Protein 4W8P (pdb70)

B-factor: mean 27.79, std 8.02, range [14.89, 57.62]

Nearest PDB structures (foldseek):
  2x0c-assembly1_A  TM=8.175E-01  e=5.808E-35  Mus musculus
  8vdo-assembly1_A  TM=8.120E-01  e=6.762E-32  Mus musculus
  5ic1-assembly1_A  TM=6.528E-01  e=8.016E-34  Mus musculus
  8vdp-assembly1_A  TM=8.089E-01  e=3.467E-30  Mus musculus
  5ic0-assembly1_A  TM=6.118E-01  e=3.260E-33  Mus musculus

InterPro domains:
  IPR000299 FERM domain [PS50057] (86-403)
  IPR002404 IRS-type PTB domain [PF02174] (313-400)
  IPR002558 I/LWEQ domain [PF01608] (2386-2531)
  IPR002558 I/LWEQ domain [PS50945] (2293-2533)
  IPR002558 I/LWEQ domain [SM00307] (2336-2533)
  IPR011993 PH-like domain superfamily [G3DSA:2.30.29.30] (308-405)
  IPR014352 FERM/acyl-CoA-binding protein superfamily [G3DSA:1.20.80.10] (198-307)
  IPR015009 Vinculin-binding site-containing domain [PF08913] (1849-1973)
  IPR015224 Talin, central [PF09141] (491-652)
  IPR019747 FERM conserved site [PS00660] (173-201)
  IPR019747 FERM conserved site [PS00661] (283-312)
  IPR019748 FERM central domain [cd14473] (211-305)
  IPR019749 Band 4.1 domain [SM00295] (82-313)
  IPR029071 Ubiquitin-like domain superfamily [SSF54236] (79-135)
  IPR032425 Talin, N-terminal F0 domain [PF16511] (4-83)
  IPR035963 FERM superfamily, second domain [SSF47031] (195-308)
  IPR035964 I/LWEQ domain superfamily [SSF109885] (658-782)
  IPR035964 I/LWEQ domain superfamily [SSF109885] (753-888)
  IPR035964 I/LWEQ domain superfamily [SSF109885] (1411-1555)
  IPR035964 I/LWEQ domain superfamily [SSF109885] (2295-2486)

Solvent-accessible surface area: 16527 Å² total; per-residue (Å²): 98,70,0,29,130,50,0,50,58,2,43,133,100,9,101,91,12,117,102,54,1,122,84,13,14,68,73,75,46,115,56,72,12,116,22,0,26,97,26,0,95,100,25,28,124,44,4,31,104,6,20,65,15,1,32,103,25,0,108,104,46,56,50,84,90,0,0,95,10,0,52,58,2,12,162,2,2,22,17,1,0,78,0,0,1,5,0,0,21,36,4,0,24,56,29,127,108,12,109,80,27,116,116,10,21,25,92,85,84,86,25,41,159,3,11,109,25,0,73,116,4,6,108,35,6,21,86,108,64,9,76,75,71,85,2,59,58,3,0,66,71,0,6,137,24,0,6,42,3,0,72,37,2,70,83,0,14,76,87,15,98,68,102,103,3,78,183,63,0,20,74,4,0,58,70,0,1,80,10,0,27,78,0,16,128,21,0,55,47,2,32,68,87,69,55,118,111,24,38,52,91,0,76,65,16,10,44,63,0,60,109,6,0,90,84,2,33,74,47,15,77,51,111,142,21,57,65,76,93,9,124,27,10,105,98,0,110,67,24,6,97,49,0,12,93,11,0,89,58,1,11,128,10,2,12,13,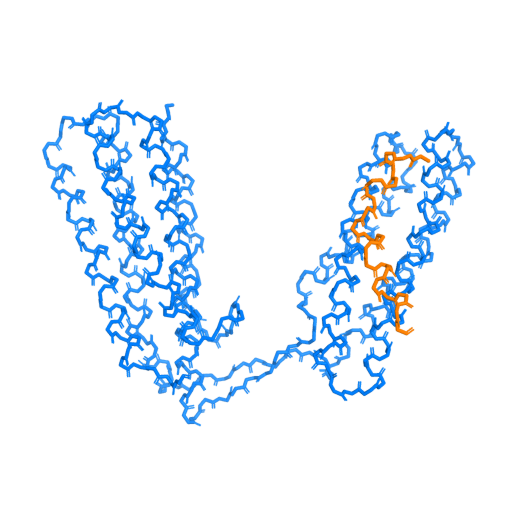6,2,108,13,0,96,33,0,12,106,83,43,219,28,103,94,110,37,79,70,5,63,36,50,24,160,55,0,35,61,3,10,146,129,0,29,71,18,0,172,114,79,46,63,81,81,83,114,2,75,66,56,12,66,92,4,106,32,10,43,83,80,5,103,144,101

Foldseek 3Di:
DFQQVLLVVLLVLLVVLLVLLPCLQFADDDADLVSLLVQLVVLLVQLLVLLVQLLVCLLVLVRNSNSVSSNSNSVSLSSNSNSLSNNLNVLQCLPPPKFDWFDFLADPPLLVVLLVLLVVLLVLLQDPPRDLVSLVVSLVSLVVSLVVQLVSLCSSLVVDPPPVSVVVSNVLSVQLVVLNVCLVVLSVVCNVPVDPVSSVVNSVSSVSNNVSSVVNVVVSPPPVRDITGIGGDPVSNVLSVQSSVLSSQLSVLSSQLSVLSSVSSVPVPDVVSSVSNVVSSVSNSVSSVSNSVSSVVSPSD/DVVVVVVCVVVVVVVVVVVVD

Structure (mmCIF, N/CA/C/O backbone):
data_4W8P
#
_entry.id   4W8P
#
_cell.length_a   59.722
_cell.length_b   105.884
_cell.length_c   49.027
_cell.angle_alpha   90.00
_cell.angle_beta   90.00
_cell.angle_gamma   90.00
#
_symmetry.space_group_name_H-M   'P 21 21 2'
#
loop_
_entity.id
_entity.type
_entity.pdbx_description
1 polymer Talin-1
2 polymer 'Amyloid beta A4 precursor protein-binding family B member 1-interacting protein'
3 non-polymer 1,2-ETHANEDIOL
4 water water
#
loop_
_atom_site.group_PDB
_atom_site.id
_atom_site.type_symbol
_atom_site.label_atom_id
_atom_site.label_alt_id
_atom_site.label_comp_id
_atom_site.label_asym_id
_atom_site.label_entity_id
_atom_site.label_seq_id
_atom_site.pdbx_PDB_ins_code
_atom_site.Cartn_x
_atom_site.Cartn_y
_atom_site.Cartn_z
_atom_site.occupancy
_atom_site.B_iso_or_equiv
_atom_site.auth_seq_id
_atom_site.auth_comp_id
_atom_site.auth_asym_id
_atom_site.auth_atom_id
_atom_site.pdbx_PDB_model_num
ATOM 1 N N . ALA A 1 1 ? -4.406 6.939 -38.123 1.00 45.99 1357 ALA A N 1
ATOM 2 C CA . ALA A 1 1 ? -3.066 7.311 -38.664 1.00 45.85 1357 ALA A CA 1
ATOM 3 C C . ALA A 1 1 ? -1.956 6.546 -37.942 1.00 45.53 1357 ALA A C 1
ATOM 4 O O . ALA A 1 1 ? -1.956 6.481 -36.709 1.00 45.66 1357 ALA A O 1
ATOM 6 N N . PRO A 1 2 ? -1.012 5.956 -38.708 1.00 45.16 1358 PRO A N 1
ATOM 7 C CA . PRO A 1 2 ? 0.126 5.256 -38.108 1.00 44.07 1358 PRO A CA 1
ATOM 8 C C . PRO A 1 2 ? 0.931 6.201 -37.221 1.00 43.15 1358 PRO A C 1
ATOM 9 O O . PRO A 1 2 ? 1.228 7.325 -37.628 1.00 43.09 1358 PRO A O 1
ATOM 13 N N . GLY A 1 3 ? 1.256 5.752 -36.013 1.00 42.10 1359 GLY A N 1
ATOM 14 C CA . GLY A 1 3 ? 1.979 6.584 -35.058 1.00 41.51 1359 GLY A CA 1
ATOM 15 C C . GLY A 1 3 ? 1.108 7.124 -33.938 1.00 42.24 1359 GLY A C 1
ATOM 16 O O . GLY A 1 3 ? 1.592 7.358 -32.832 1.00 41.96 1359 GLY A O 1
ATOM 17 N N . GLN A 1 4 ? -0.180 7.313 -34.220 1.00 42.65 1360 GLN A N 1
ATOM 18 C CA . GLN A 1 4 ? -1.108 7.908 -33.254 1.00 42.80 1360 GLN A CA 1
ATOM 19 C C . GLN A 1 4 ? -1.444 6.971 -32.100 1.00 42.88 1360 GLN A C 1
ATOM 20 O O . GLN A 1 4 ? -1.406 7.379 -30.935 1.00 43.63 1360 GLN A O 1
ATOM 26 N N . LYS A 1 5 ? -1.752 5.717 -32.427 1.00 41.79 1361 LYS A N 1
ATOM 27 C CA . LYS A 1 5 ? -1.966 4.681 -31.420 1.00 40.36 1361 LYS A CA 1
ATOM 28 C C . LYS A 1 5 ? -0.713 4.446 -30.582 1.00 37.82 1361 LYS A C 1
ATOM 29 O O . LYS A 1 5 ? -0.802 4.269 -29.369 1.00 37.32 1361 LYS A O 1
ATOM 35 N N . GLU A 1 6 ? 0.448 4.460 -31.236 1.00 35.24 1362 GLU A N 1
ATOM 36 C CA . GLU A 1 6 ? 1.731 4.264 -30.564 1.00 33.19 1362 GLU A CA 1
ATOM 37 C C . GLU A 1 6 ? 1.998 5.365 -29.536 1.00 30.65 1362 GLU A C 1
ATOM 38 O O . GLU A 1 6 ? 2.427 5.070 -28.420 1.00 29.35 1362 GLU A O 1
ATOM 44 N N . CYS A 1 7 ? 1.736 6.620 -29.910 1.00 29.92 1363 CYS A N 1
ATOM 45 C CA . CYS A 1 7 ? 1.948 7.754 -28.999 1.00 29.08 1363 CYS A CA 1
ATOM 46 C C . CYS A 1 7 ? 1.021 7.669 -27.790 1.00 30.20 1363 CYS A C 1
ATOM 47 O O . CYS A 1 7 ? 1.461 7.851 -26.655 1.00 29.38 1363 CYS A O 1
ATOM 50 N N . ASP A 1 8 ? -0.257 7.383 -28.041 1.00 31.63 1364 ASP A N 1
ATOM 51 C CA . ASP A 1 8 ? -1.239 7.199 -26.971 1.00 32.69 1364 ASP A CA 1
ATOM 52 C C . ASP A 1 8 ? -0.851 6.045 -26.046 1.00 32.50 1364 ASP A C 1
ATOM 53 O O . ASP A 1 8 ? -0.872 6.201 -24.823 1.00 31.79 1364 ASP A O 1
ATOM 58 N N . ASN A 1 9 ? -0.482 4.902 -26.632 1.00 31.57 1365 ASN A N 1
ATOM 59 C CA . ASN A 1 9 ? -0.007 3.748 -25.864 1.00 32.69 1365 ASN A CA 1
ATOM 60 C C . ASN A 1 9 ? 1.239 4.072 -25.044 1.00 31.10 1365 ASN A C 1
ATOM 61 O O . ASN A 1 9 ? 1.337 3.686 -23.881 1.00 31.66 1365 ASN A O 1
ATOM 66 N N . ALA A 1 10 ? 2.188 4.773 -25.663 1.00 29.92 1366 ALA A N 1
ATOM 67 C CA . ALA A 1 10 ? 3.427 5.158 -24.988 1.00 28.40 1366 ALA A CA 1
ATOM 68 C C . ALA A 1 10 ? 3.159 6.056 -23.783 1.00 27.58 1366 ALA A C 1
ATOM 69 O O . ALA A 1 10 ? 3.736 5.855 -22.715 1.00 27.25 1366 ALA A O 1
ATOM 71 N N . LEU A 1 11 ? 2.276 7.035 -23.954 1.00 27.88 1367 LEU A N 1
ATOM 72 C CA . LEU A 1 11 ? 1.918 7.929 -22.857 1.00 28.62 1367 LEU A CA 1
ATOM 73 C C . LEU A 1 11 ? 1.240 7.186 -21.701 1.00 30.40 1367 LEU A C 1
ATOM 74 O O . LEU A 1 11 ? 1.480 7.501 -20.534 1.00 31.94 1367 LEU A O 1
ATOM 79 N N . ARG A 1 12 ? 0.419 6.186 -22.027 1.00 31.85 1368 ARG A N 1
ATOM 80 C CA . ARG A 1 12 ? -0.204 5.334 -21.011 1.00 33.04 1368 ARG A CA 1
ATOM 81 C C . ARG A 1 12 ? 0.813 4.469 -20.262 1.00 32.87 1368 ARG A C 1
ATOM 82 O O . ARG A 1 12 ? 0.741 4.351 -19.036 1.00 33.19 1368 ARG A O 1
ATOM 90 N N . GLN A 1 13 ? 1.753 3.870 -20.993 1.00 32.79 1369 GLN A N 1
ATOM 91 C CA . GLN A 1 13 ? 2.795 3.046 -20.373 1.00 33.62 1369 GLN A CA 1
ATOM 92 C C . GLN A 1 13 ? 3.720 3.871 -19.476 1.00 33.03 1369 GLN A C 1
ATOM 93 O O . GLN A 1 13 ? 4.138 3.404 -18.414 1.00 33.67 1369 GLN A O 1
ATOM 99 N N . LEU A 1 14 ? 4.034 5.093 -19.910 1.00 32.23 1370 LEU A N 1
ATOM 100 C CA . LEU A 1 14 ? 4.839 6.022 -19.115 0.50 31.16 1370 LEU A CA 1
ATOM 101 C C . LEU A 1 14 ? 4.158 6.359 -17.792 1.00 30.88 1370 LEU A C 1
ATOM 102 O O . LEU A 1 14 ? 4.799 6.351 -16.739 1.00 30.80 1370 LEU A O 1
ATOM 107 N N . GLU A 1 15 ? 2.859 6.647 -17.861 1.00 31.76 1371 GLU A N 1
ATOM 108 C CA . GLU A 1 15 ? 2.046 6.952 -16.686 1.00 32.71 1371 GLU A CA 1
ATOM 109 C C . GLU A 1 15 ? 2.025 5.779 -15.703 1.00 32.13 1371 GLU A C 1
ATOM 110 O O . GLU A 1 15 ? 2.068 5.976 -14.489 1.00 32.42 1371 GLU A O 1
ATOM 116 N N . THR A 1 16 ? 1.976 4.562 -16.239 1.00 31.24 1372 THR A N 1
ATOM 117 C CA . THR A 1 16 ? 2.014 3.357 -15.418 1.00 31.35 1372 THR A CA 1
ATOM 118 C C . THR A 1 16 ? 3.400 3.138 -14.803 1.00 30.83 1372 THR A C 1
ATOM 119 O O . THR A 1 16 ? 3.516 2.939 -13.591 1.00 31.77 1372 THR A O 1
ATOM 123 N N . VAL A 1 17 ? 4.445 3.202 -15.629 1.00 29.45 1373 VAL A N 1
ATOM 124 C CA . VAL A 1 17 ? 5.801 2.896 -15.158 1.00 28.78 1373 VAL A CA 1
ATOM 125 C C . VAL A 1 17 ? 6.352 3.919 -14.149 1.00 28.14 1373 VAL A C 1
ATOM 126 O O . VAL A 1 17 ? 7.191 3.579 -13.315 1.00 27.99 1373 VAL A O 1
ATOM 130 N N . ARG A 1 18 ? 5.857 5.155 -14.196 1.00 28.42 1374 ARG A N 1
ATOM 131 C CA . ARG A 1 18 ? 6.319 6.178 -13.253 1.00 28.53 1374 ARG A CA 1
ATOM 132 C C . ARG A 1 18 ? 5.920 5.884 -11.800 1.00 28.10 1374 ARG A C 1
ATOM 133 O O . ARG A 1 18 ? 6.527 6.408 -10.868 1.00 27.64 1374 ARG A O 1
ATOM 141 N N . GLU A 1 19 ? 4.923 5.016 -11.617 1.00 28.16 1375 GLU A N 1
ATOM 142 C CA . GLU A 1 19 ? 4.506 4.586 -10.281 1.00 29.07 1375 GLU A CA 1
ATOM 143 C C . GLU A 1 19 ? 5.617 3.853 -9.527 1.00 27.71 1375 GLU A C 1
ATOM 144 O O . GLU A 1 19 ? 5.641 3.873 -8.297 1.00 27.97 1375 GLU A O 1
ATOM 150 N N . LEU A 1 20 ? 6.534 3.225 -10.267 1.00 26.55 1376 LEU A N 1
ATOM 151 C CA . LEU A 1 20 ? 7.672 2.518 -9.667 1.00 26.61 1376 LEU A CA 1
ATOM 152 C C . LEU A 1 20 ? 8.590 3.454 -8.886 1.00 26.57 1376 LEU A C 1
ATOM 153 O O . LEU A 1 20 ? 9.339 3.015 -8.016 1.00 26.80 1376 LEU A O 1
ATOM 158 N N . LEU A 1 21 ? 8.521 4.746 -9.199 1.00 26.43 1377 LEU A N 1
ATOM 159 C CA . LEU A 1 21 ? 9.403 5.735 -8.585 1.00 26.41 1377 LEU A CA 1
ATOM 160 C C . LEU A 1 21 ? 8.803 6.437 -7.363 1.00 27.88 1377 LEU A C 1
ATOM 161 O O . LEU A 1 21 ? 9.469 7.250 -6.724 1.00 27.90 1377 LEU A O 1
ATOM 166 N N . GLU A 1 22 ? 7.561 6.104 -7.021 1.00 29.77 1378 GLU A N 1
ATOM 167 C CA . GLU A 1 22 ? 6.860 6.801 -5.940 1.00 31.45 1378 GLU A CA 1
ATOM 168 C C . GLU A 1 22 ? 7.409 6.485 -4.543 1.00 31.86 1378 GLU A C 1
ATOM 169 O O . GLU A 1 22 ? 7.605 7.389 -3.724 1.00 32.89 1378 GLU A O 1
ATOM 175 N N . ASN A 1 23 ? 7.667 5.206 -4.287 1.00 31.40 1379 ASN A N 1
ATOM 176 C CA . ASN A 1 23 ? 8.231 4.763 -3.011 1.00 31.39 1379 ASN A CA 1
ATOM 177 C C . ASN A 1 23 ? 9.048 3.486 -3.232 1.00 30.87 1379 ASN A C 1
ATOM 178 O O . ASN A 1 23 ? 8.641 2.405 -2.807 1.00 31.40 1379 ASN A O 1
ATOM 183 N N . PRO A 1 24 ? 10.212 3.611 -3.904 1.00 29.67 1380 PRO A N 1
ATOM 184 C CA . PRO A 1 24 ? 10.990 2.443 -4.318 1.00 29.65 1380 PRO A CA 1
ATOM 185 C C . PRO A 1 24 ? 11.804 1.854 -3.162 1.00 30.55 1380 PRO A C 1
ATOM 186 O O . PRO A 1 24 ? 13.033 1.837 -3.201 1.00 30.38 1380 PRO A O 1
ATOM 190 N N . VAL A 1 25 ? 11.101 1.364 -2.147 1.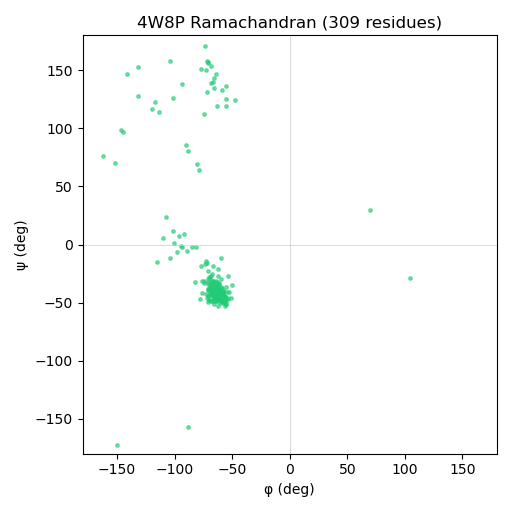00 30.91 1381 VAL A N 1
ATOM 191 C CA . VAL A 1 25 ? 11.732 0.883 -0.920 1.00 31.85 1381 VAL A CA 1
ATOM 192 C C . VAL A 1 25 ? 11.652 -0.636 -0.762 1.00 31.50 1381 VAL A C 1
ATOM 193 O O . VAL A 1 25 ? 12.034 -1.177 0.280 1.00 32.07 1381 VAL A O 1
ATOM 197 N N . GLN A 1 26 ? 11.143 -1.309 -1.793 1.00 31.50 1382 GLN A N 1
ATOM 198 C CA . GLN A 1 26 ? 11.140 -2.771 -1.864 1.00 31.74 1382 GLN A CA 1
ATOM 199 C C . GLN A 1 26 ? 11.657 -3.220 -3.234 1.00 31.77 1382 GLN A C 1
ATOM 200 O O . GLN A 1 26 ? 11.524 -2.483 -4.212 1.00 30.69 1382 GLN A O 1
ATOM 206 N N . PRO A 1 27 ? 12.251 -4.429 -3.318 1.00 32.03 1383 PRO A N 1
ATOM 207 C CA . PRO A 1 27 ? 12.730 -4.889 -4.627 1.00 32.01 1383 PRO A CA 1
ATOM 208 C C . PRO A 1 27 ? 11.579 -5.121 -5.604 1.00 32.34 1383 PRO A C 1
ATOM 209 O O . PRO A 1 27 ? 10.509 -5.573 -5.192 1.00 33.36 1383 PRO A O 1
ATOM 213 N N . ILE A 1 28 ? 11.795 -4.797 -6.878 1.00 32.05 1384 ILE A N 1
ATOM 214 C CA . ILE A 1 28 ? 10.764 -4.985 -7.907 1.00 32.48 1384 ILE A CA 1
ATOM 215 C C . ILE A 1 28 ? 11.154 -6.008 -8.977 1.00 32.72 1384 ILE A C 1
ATOM 216 O O . ILE A 1 28 ? 10.306 -6.463 -9.750 1.00 33.91 1384 ILE A O 1
ATOM 221 N N . ASN A 1 29 ? 12.440 -6.346 -9.020 1.00 33.20 1385 ASN A N 1
ATOM 222 C CA . ASN A 1 29 ? 12.953 -7.436 -9.848 1.00 33.38 1385 ASN A CA 1
ATOM 223 C C . ASN A 1 29 ? 14.184 -8.077 -9.200 1.00 33.58 1385 ASN A C 1
ATOM 224 O O . ASN A 1 29 ? 14.525 -7.755 -8.059 1.00 33.29 1385 ASN A O 1
ATOM 229 N N . ASP A 1 30 ? 14.844 -8.974 -9.927 1.00 34.38 1386 ASP A N 1
ATOM 230 C CA . ASP A 1 30 ? 15.983 -9.720 -9.387 1.00 35.30 1386 ASP A CA 1
ATOM 231 C C . ASP A 1 30 ? 17.355 -9.194 -9.828 1.00 34.12 1386 ASP A C 1
ATOM 232 O O . ASP A 1 30 ? 18.372 -9.856 -9.607 1.00 34.35 1386 ASP A O 1
ATOM 237 N N . MET A 1 31 ? 17.392 -8.008 -10.436 1.00 31.48 1387 MET A N 1
ATOM 238 C CA . MET A 1 31 ? 18.659 -7.440 -10.902 1.00 30.00 1387 MET A CA 1
ATOM 239 C C . MET A 1 31 ? 19.580 -7.049 -9.750 1.00 29.07 1387 MET A C 1
ATOM 240 O O . MET A 1 31 ? 19.134 -6.507 -8.735 1.00 29.17 1387 MET A O 1
ATOM 245 N N . SER A 1 32 ? 20.865 -7.339 -9.923 1.00 27.87 1388 SER A N 1
ATOM 246 C CA . SER A 1 32 ? 21.913 -6.821 -9.049 1.00 27.13 1388 SER A CA 1
ATOM 247 C C . SER A 1 32 ? 22.117 -5.340 -9.365 1.00 26.49 1388 SER A C 1
ATOM 248 O O . SER A 1 32 ? 21.564 -4.838 -10.350 1.00 26.05 1388 SER A O 1
ATOM 251 N N . TYR A 1 33 ? 22.905 -4.646 -8.549 1.00 25.85 1389 TYR A N 1
ATOM 252 C CA . TYR A 1 33 ? 23.178 -3.230 -8.795 1.00 25.31 1389 TYR A CA 1
ATOM 253 C C . TYR A 1 33 ? 23.850 -3.005 -10.143 1.00 24.66 1389 TYR A C 1
ATOM 254 O O . TYR A 1 33 ? 23.446 -2.129 -10.907 1.00 23.82 1389 TYR A O 1
ATOM 263 N N . PHE A 1 34 ? 24.865 -3.811 -10.446 1.00 24.62 1390 PHE A N 1
ATOM 264 C CA . PHE A 1 34 ? 25.528 -3.701 -11.741 1.00 24.75 1390 PHE A CA 1
ATOM 265 C C . PHE A 1 34 ? 24.651 -4.171 -12.902 1.00 23.90 1390 PHE A C 1
ATOM 266 O O . PHE A 1 34 ? 24.804 -3.691 -14.029 1.00 24.91 1390 PHE A O 1
ATOM 274 N N . GLY A 1 35 ? 23.732 -5.094 -12.617 1.00 23.39 1391 GLY A N 1
ATOM 275 C CA . GLY A 1 35 ? 22.676 -5.462 -13.553 1.00 22.84 1391 GLY A CA 1
ATOM 276 C C . GLY A 1 35 ? 21.819 -4.261 -13.912 1.00 22.68 1391 GLY A C 1
ATOM 277 O O . GLY A 1 35 ? 21.482 -4.056 -15.085 1.00 22.86 1391 GLY A O 1
ATOM 278 N N . CYS A 1 36 ? 21.461 -3.466 -12.903 1.00 21.96 1392 CYS A N 1
ATOM 279 C CA . CYS A 1 36 ? 20.707 -2.233 -13.152 1.00 21.93 1392 CYS A CA 1
ATOM 280 C C . CYS A 1 36 ? 21.502 -1.255 -14.001 1.00 21.88 1392 CYS A C 1
ATOM 281 O O . CYS A 1 36 ? 20.950 -0.657 -14.925 1.00 21.81 1392 CYS A O 1
ATOM 284 N N . LEU A 1 37 ? 22.784 -1.075 -13.677 1.00 22.62 1393 LEU A N 1
ATOM 285 C CA . LEU A 1 37 ? 23.633 -0.164 -14.443 1.00 23.38 1393 LEU A CA 1
ATOM 286 C C . LEU A 1 37 ? 23.757 -0.610 -15.901 1.00 24.20 1393 LEU A C 1
ATOM 287 O O . LEU A 1 37 ? 23.675 0.214 -16.810 1.00 23.62 1393 LEU A O 1
ATOM 292 N N . ASP A 1 38 ? 23.929 -1.914 -16.116 1.00 24.56 1394 ASP A N 1
ATOM 293 C CA . ASP A 1 38 ? 23.957 -2.473 -17.468 1.00 25.27 1394 ASP A CA 1
ATOM 294 C C . ASP A 1 38 ? 22.665 -2.156 -18.221 1.00 24.18 1394 ASP A C 1
ATOM 295 O O . ASP A 1 38 ? 22.708 -1.802 -19.400 1.00 24.77 1394 ASP A O 1
ATOM 300 N N . SER A 1 39 ? 21.528 -2.275 -17.535 1.00 23.72 1395 SER A N 1
ATOM 301 C CA . SER A 1 39 ? 20.225 -2.039 -18.169 1.00 23.40 1395 SER A CA 1
ATOM 302 C C . SER A 1 39 ? 20.017 -0.561 -18.489 1.00 24.24 1395 SER A C 1
ATOM 303 O O . SER A 1 39 ? 19.441 -0.222 -19.524 1.00 23.50 1395 SER A O 1
ATOM 306 N N . VAL A 1 40 ? 20.485 0.307 -17.598 1.00 24.23 1396 VAL A N 1
ATOM 307 C CA . VAL A 1 40 ? 20.406 1.748 -17.810 1.00 24.68 1396 VAL A CA 1
ATOM 308 C C . VAL A 1 40 ? 21.240 2.137 -19.031 1.00 25.70 1396 VAL A C 1
ATOM 309 O O . VAL A 1 40 ? 20.790 2.930 -19.869 1.00 26.48 1396 VAL A O 1
ATOM 313 N N . MET A 1 41 ? 22.428 1.544 -19.151 1.00 26.49 1397 MET A N 1
ATOM 314 C CA . MET A 1 41 ? 23.327 1.837 -20.270 1.00 28.38 1397 MET A CA 1
ATOM 315 C C . MET A 1 41 ? 22.739 1.366 -21.604 1.00 28.92 1397 MET A C 1
ATOM 316 O O . MET A 1 41 ? 22.721 2.121 -22.581 1.00 29.29 1397 MET A O 1
ATOM 321 N N . GLU A 1 42 ? 22.229 0.134 -21.627 1.00 28.59 1398 GLU A N 1
ATOM 322 C CA . GLU A 1 42 ? 21.621 -0.425 -22.835 1.00 29.02 1398 GLU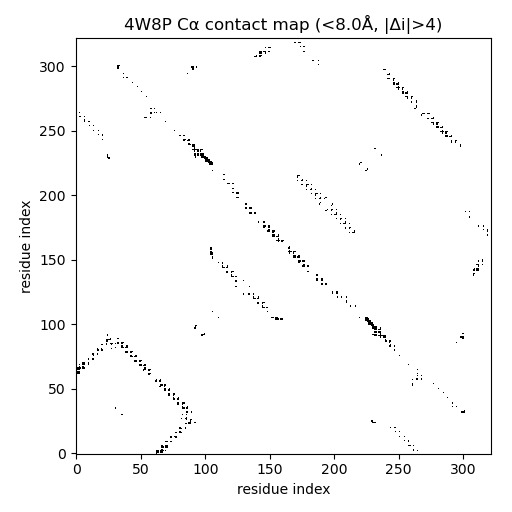 A CA 1
ATOM 323 C C . GLU A 1 42 ? 20.369 0.345 -23.267 1.00 28.25 1398 GLU A C 1
ATOM 324 O O . GLU A 1 42 ? 20.219 0.678 -24.447 1.00 27.56 1398 GLU A O 1
ATOM 330 N N . ASN A 1 43 ? 19.483 0.633 -22.314 1.00 26.98 1399 ASN A N 1
ATOM 331 C CA . ASN A 1 43 ? 18.234 1.343 -22.622 1.00 27.04 1399 ASN A CA 1
ATOM 332 C C . ASN A 1 43 ? 18.451 2.795 -23.030 1.00 27.80 1399 ASN A C 1
ATOM 333 O O . ASN A 1 43 ? 17.708 3.322 -23.861 1.00 27.97 1399 ASN A O 1
ATOM 338 N N . SER A 1 44 ? 19.460 3.435 -22.442 1.00 28.79 1400 SER A N 1
ATOM 339 C CA . SER A 1 44 ? 19.854 4.793 -22.825 1.00 29.65 1400 SER A CA 1
ATOM 340 C C . SER A 1 44 ? 20.287 4.842 -24.288 1.00 29.89 1400 SER A C 1
ATOM 341 O O . SER A 1 44 ? 19.879 5.741 -25.028 1.00 30.08 1400 SER A O 1
ATOM 344 N N . LYS A 1 45 ? 21.096 3.862 -24.696 1.00 29.11 1401 LYS A N 1
ATOM 345 C CA . LYS A 1 45 ? 21.551 3.729 -26.079 1.00 28.33 1401 LYS A CA 1
ATOM 346 C C . LYS A 1 45 ? 20.374 3.551 -27.046 1.00 26.96 1401 LYS A C 1
ATOM 347 O O . LYS A 1 45 ? 20.275 4.259 -28.052 1.00 26.57 1401 LYS A O 1
ATOM 353 N N . VAL A 1 46 ? 19.488 2.608 -26.735 1.00 25.40 1402 VAL A N 1
ATOM 354 C CA . VAL A 1 46 ? 18.308 2.363 -27.564 1.00 24.12 1402 VAL A CA 1
ATOM 355 C C . VAL A 1 46 ? 17.419 3.609 -27.641 1.00 24.05 1402 VAL A C 1
ATOM 356 O O . VAL A 1 46 ? 16.941 3.972 -28.727 1.00 23.59 1402 VAL A O 1
ATOM 360 N N . LEU A 1 47 ? 17.212 4.262 -26.496 1.00 23.62 1403 LEU A N 1
ATOM 361 C CA . LEU A 1 47 ? 16.393 5.472 -26.441 1.00 22.82 1403 LEU A CA 1
ATOM 362 C C . LEU A 1 47 ? 16.988 6.591 -27.289 1.00 23.20 1403 LEU A C 1
ATOM 363 O O . LEU A 1 47 ? 16.254 7.304 -27.985 1.00 22.68 1403 LEU A O 1
ATOM 368 N N . GLY A 1 48 ? 18.306 6.746 -27.230 1.00 23.42 1404 GLY A N 1
ATOM 369 C CA . GLY A 1 48 ? 19.007 7.738 -28.043 1.00 24.35 1404 GLY A CA 1
ATOM 370 C C . GLY A 1 48 ? 18.723 7.552 -29.525 1.00 24.85 1404 GLY A C 1
ATOM 371 O O . GLY A 1 48 ? 18.409 8.513 -30.234 1.00 25.59 1404 GLY A O 1
ATOM 372 N N . GLU A 1 49 ? 18.823 6.309 -29.988 1.00 25.25 1405 GLU A N 1
ATOM 373 C CA . GLU A 1 49 ? 18.526 5.973 -31.380 1.00 25.75 1405 GLU A CA 1
ATOM 374 C C . GLU A 1 49 ? 17.049 6.205 -31.697 1.00 24.15 1405 GLU A C 1
ATOM 375 O O . GLU A 1 49 ? 16.710 6.713 -32.769 1.00 23.73 1405 GLU A O 1
ATOM 381 N N . ALA A 1 50 ? 16.178 5.856 -30.751 1.00 22.20 1406 ALA A N 1
ATOM 382 C CA . ALA A 1 50 ? 14.737 6.024 -30.941 1.00 21.50 1406 ALA A CA 1
ATOM 383 C C . ALA A 1 50 ? 14.317 7.495 -31.036 1.00 20.10 1406 ALA A C 1
ATOM 384 O O . ALA A 1 50 ? 13.440 7.834 -31.822 1.00 20.12 1406 ALA A O 1
ATOM 386 N N . MET A 1 51 ? 14.954 8.367 -30.256 1.00 20.04 1407 MET A N 1
ATOM 387 C CA . MET A 1 51 ? 14.614 9.796 -30.301 1.00 19.60 1407 MET A CA 1
ATOM 388 C C . MET A 1 51 ? 14.959 10.420 -31.653 1.00 19.54 1407 MET A C 1
ATOM 389 O O . MET A 1 51 ? 14.248 11.299 -32.135 1.00 19.03 1407 MET A O 1
ATOM 394 N N . THR A 1 52 ? 16.025 9.924 -32.277 1.00 20.01 1408 THR A N 1
ATOM 395 C CA . THR A 1 52 ? 16.424 10.351 -33.612 1.00 21.02 1408 THR A CA 1
ATOM 396 C C . THR A 1 52 ? 15.431 9.825 -34.659 1.00 20.36 1408 THR A C 1
ATOM 397 O O . THR A 1 52 ? 15.074 10.532 -35.611 1.00 20.78 1408 THR A O 1
ATOM 401 N N . GLY A 1 53 ? 14.962 8.597 -34.453 1.00 19.94 1409 GLY A N 1
ATOM 402 C CA . GLY A 1 53 ? 13.920 8.004 -35.297 1.00 20.00 1409 GLY A CA 1
ATOM 403 C C . GLY A 1 53 ? 12.612 8.773 -35.223 1.00 19.62 1409 GLY A C 1
ATOM 404 O O . GLY A 1 53 ? 11.943 8.971 -36.239 1.00 20.09 1409 GLY A O 1
ATOM 405 N N . ILE A 1 54 ? 12.248 9.203 -34.020 1.00 18.15 1410 ILE A N 1
ATOM 406 C CA . ILE A 1 54 ? 11.013 9.957 -33.819 1.00 18.39 1410 ILE A CA 1
ATOM 407 C C . ILE A 1 54 ? 11.058 11.267 -34.594 1.00 18.47 1410 ILE A C 1
ATOM 408 O O . ILE A 1 54 ? 10.149 11.567 -35.370 1.00 18.79 1410 ILE A O 1
ATOM 413 N N . SER A 1 55 ? 12.118 12.043 -34.395 1.00 18.29 1411 SER A N 1
ATOM 414 C CA . SER A 1 55 ? 12.198 13.343 -35.035 1.00 18.29 1411 SER A CA 1
ATOM 415 C C . SER A 1 55 ? 12.302 13.222 -36.550 1.00 18.77 1411 SER A C 1
ATOM 416 O O . SER A 1 55 ? 11.553 13.880 -37.274 1.00 19.11 1411 SER A O 1
ATOM 419 N N . GLN A 1 56 ? 13.205 12.368 -37.028 1.00 19.29 1412 GLN A N 1
ATOM 420 C CA . GLN A 1 56 ? 13.477 12.282 -38.462 1.00 20.13 1412 GLN A CA 1
ATOM 421 C C . GLN A 1 56 ? 12.282 11.755 -39.247 1.00 20.25 1412 GLN A C 1
ATOM 422 O O . GLN A 1 56 ? 11.963 12.266 -40.325 1.00 20.97 1412 GLN A O 1
ATOM 428 N N . ASN A 1 57 ? 11.599 10.757 -38.691 1.00 19.78 1413 ASN A N 1
ATOM 429 C CA . ASN A 1 57 ? 10.438 10.191 -39.388 1.00 20.36 1413 ASN A CA 1
ATOM 430 C C . ASN A 1 57 ? 9.199 11.083 -39.338 1.00 20.88 1413 ASN A C 1
ATOM 431 O O . ASN A 1 57 ? 8.416 11.123 -40.294 1.00 21.42 1413 ASN A O 1
ATOM 436 N N . ALA A 1 58 ? 9.029 11.818 -38.240 1.00 20.19 1414 ALA A N 1
ATOM 437 C CA . ALA A 1 58 ? 7.983 12.837 -38.185 1.00 21.03 1414 ALA A CA 1
ATOM 438 C C . ALA A 1 58 ? 8.261 13.953 -39.197 1.00 21.45 1414 ALA A C 1
ATOM 439 O O . ALA A 1 58 ? 7.358 14.404 -39.904 1.00 22.33 1414 ALA A O 1
ATOM 441 N N . LYS A 1 59 ? 9.520 14.378 -39.281 1.00 21.55 1415 LYS A N 1
ATOM 442 C CA . LYS A 1 59 ? 9.923 15.457 -40.183 1.00 22.13 1415 LYS A CA 1
ATOM 443 C C . LYS A 1 59 ? 9.589 15.125 -41.638 1.00 23.13 1415 LYS A C 1
ATOM 444 O O . LYS A 1 59 ? 9.095 15.976 -42.384 1.00 23.91 1415 LYS A O 1
ATOM 450 N N . ASN A 1 60 ? 9.853 13.876 -42.014 1.00 23.67 1416 ASN A N 1
ATOM 451 C CA . ASN A 1 60 ? 9.777 13.450 -43.406 1.00 25.26 1416 ASN A CA 1
ATOM 452 C C . ASN A 1 60 ? 8.498 12.703 -43.757 1.00 25.95 1416 ASN A C 1
ATOM 453 O O . ASN A 1 60 ? 8.327 12.271 -44.898 1.00 26.77 1416 ASN A O 1
ATOM 458 N N . GLY A 1 61 ? 7.606 12.557 -42.778 1.00 25.67 1417 GLY A N 1
ATOM 459 C CA . GLY A 1 61 ? 6.304 11.922 -42.996 1.00 26.24 1417 GLY A CA 1
ATOM 460 C C . GLY A 1 61 ? 6.356 10.426 -43.260 1.00 26.82 1417 GLY A C 1
ATOM 461 O O . GLY A 1 61 ? 5.503 9.885 -43.974 1.00 27.47 1417 GLY A O 1
ATOM 462 N N . ASN A 1 62 ? 7.361 9.758 -42.703 1.00 26.15 1418 ASN A N 1
ATOM 463 C CA . ASN A 1 62 ? 7.436 8.299 -42.734 1.00 26.42 1418 ASN A CA 1
ATOM 464 C C . ASN A 1 62 ? 6.715 7.786 -41.494 1.00 26.18 1418 ASN A C 1
ATOM 465 O O . ASN A 1 62 ? 7.340 7.518 -40.464 1.00 24.43 1418 ASN A O 1
ATOM 470 N N . LEU A 1 63 ? 5.398 7.640 -41.607 1.00 27.02 1419 LEU A N 1
ATOM 471 C CA A LEU A 1 63 ? 4.552 7.383 -40.441 0.50 27.11 1419 LEU A CA 1
ATOM 472 C CA B LEU A 1 63 ? 4.536 7.373 -40.448 0.50 27.03 1419 LEU A CA 1
ATOM 473 C C . LEU A 1 63 ? 4.706 5.986 -39.820 1.00 27.07 1419 LEU A C 1
ATOM 474 O O . LEU A 1 63 ? 4.785 5.867 -38.593 1.00 26.18 1419 LEU A O 1
ATOM 483 N N . PRO A 1 64 ? 4.772 4.913 -40.652 1.00 27.22 1420 PRO A N 1
ATOM 484 C CA . PRO A 1 64 ? 5.000 3.622 -39.985 1.00 26.95 1420 PRO A CA 1
ATOM 485 C C . PRO A 1 64 ? 6.330 3.577 -39.216 1.00 25.41 1420 PRO A C 1
ATOM 486 O O . PRO A 1 64 ? 6.378 3.039 -38.106 1.00 25.20 1420 PRO A O 1
ATOM 490 N N . GLU A 1 65 ? 7.382 4.154 -39.800 1.00 24.73 1421 GLU A N 1
ATOM 491 C CA . GLU A 1 65 ? 8.703 4.212 -39.172 1.00 24.06 1421 GLU A CA 1
ATOM 492 C C . GLU A 1 65 ? 8.689 5.092 -37.915 1.00 23.21 1421 GLU A C 1
ATOM 493 O O . GLU A 1 65 ? 9.364 4.791 -36.933 1.00 22.67 1421 GLU A O 1
ATOM 499 N N . PHE A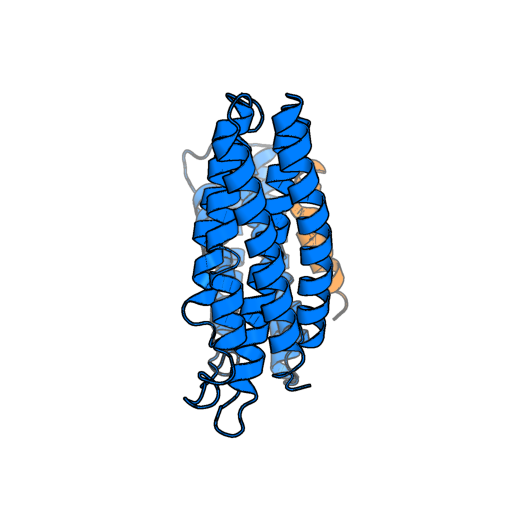 1 66 ? 7.892 6.158 -37.953 1.00 22.72 1422 PHE A N 1
ATOM 500 C CA . PHE A 1 66 ? 7.641 6.999 -36.781 1.00 22.70 1422 PHE A CA 1
ATOM 501 C C . PHE A 1 66 ? 7.021 6.200 -35.632 1.00 22.30 1422 PHE A C 1
ATOM 502 O O . PHE A 1 66 ? 7.485 6.272 -34.495 1.00 21.78 1422 PHE A O 1
ATOM 510 N N . GLY A 1 67 ? 5.984 5.422 -35.939 1.00 22.86 1423 GLY A N 1
ATOM 511 C CA . GLY A 1 67 ? 5.301 4.609 -34.939 1.00 22.97 1423 GLY A CA 1
ATOM 512 C C . GLY A 1 67 ? 6.228 3.599 -34.295 1.00 22.91 1423 GLY A C 1
ATOM 513 O O . GLY A 1 67 ? 6.182 3.396 -33.082 1.00 23.03 1423 GLY A O 1
ATOM 514 N N . ASP A 1 68 ? 7.075 2.982 -35.122 1.00 23.33 1424 ASP A N 1
ATOM 515 C CA . ASP A 1 68 ? 8.076 2.025 -34.657 1.00 24.13 1424 ASP A CA 1
ATOM 516 C C . ASP A 1 68 ? 9.049 2.687 -33.680 1.00 22.77 1424 ASP A C 1
ATOM 517 O O . ASP A 1 68 ? 9.409 2.095 -32.660 1.00 22.96 1424 ASP A O 1
ATOM 522 N N . ALA A 1 69 ? 9.478 3.910 -34.000 1.00 21.99 1425 ALA A N 1
ATOM 523 C CA . ALA A 1 69 ? 10.416 4.649 -33.136 1.00 20.89 1425 ALA A CA 1
ATOM 524 C C . ALA A 1 69 ? 9.783 5.026 -31.794 1.00 20.55 1425 ALA A C 1
ATOM 525 O O . ALA A 1 69 ? 10.433 4.932 -30.745 1.00 19.87 1425 ALA A O 1
ATOM 527 N N . ILE A 1 70 ? 8.521 5.453 -31.835 1.00 20.26 1426 ILE A N 1
ATOM 528 C CA . ILE A 1 70 ? 7.744 5.736 -30.622 1.00 20.30 1426 ILE A CA 1
ATOM 529 C C . ILE A 1 70 ? 7.661 4.489 -29.743 1.00 20.56 1426 ILE A C 1
ATOM 530 O O . ILE A 1 70 ? 7.931 4.551 -28.546 1.00 20.82 1426 ILE A O 1
ATOM 535 N N . ALA A 1 71 ? 7.315 3.355 -30.351 1.00 21.07 1427 ALA A N 1
ATOM 536 C CA . ALA A 1 71 ? 7.211 2.096 -29.618 1.00 21.82 1427 ALA A CA 1
ATOM 537 C C . ALA A 1 71 ? 8.545 1.671 -28.999 1.00 21.87 1427 ALA A C 1
ATOM 538 O O . ALA A 1 71 ? 8.578 1.203 -27.862 1.00 23.22 1427 ALA A O 1
ATOM 540 N N . THR A 1 72 ? 9.632 1.833 -29.754 1.00 21.75 1428 THR A N 1
ATOM 541 C CA . THR A 1 72 ? 10.975 1.500 -29.269 1.00 22.15 1428 THR A CA 1
ATOM 542 C C . THR A 1 72 ? 11.374 2.409 -28.104 1.00 22.12 1428 THR A C 1
ATOM 543 O O . THR A 1 72 ? 11.955 1.946 -27.114 1.00 21.93 1428 THR A O 1
ATOM 547 N N . ALA A 1 73 ? 11.052 3.694 -28.223 1.00 22.00 1429 ALA A N 1
ATOM 548 C CA . ALA A 1 73 ? 11.327 4.647 -27.148 1.00 21.79 1429 ALA A CA 1
ATOM 549 C C . ALA A 1 73 ? 10.584 4.253 -25.875 1.00 21.78 1429 ALA A C 1
ATOM 550 O O . ALA A 1 73 ? 11.163 4.261 -24.791 1.00 21.59 1429 ALA A O 1
ATOM 552 N N . SER A 1 74 ? 9.310 3.894 -26.023 1.00 22.71 1430 SER A N 1
ATOM 553 C CA . SER A 1 74 ? 8.456 3.525 -24.898 1.00 23.30 1430 SER A CA 1
ATOM 554 C C . SER A 1 74 ? 9.028 2.336 -24.134 1.00 24.17 1430 SER A C 1
ATOM 555 O O . SER A 1 74 ? 9.121 2.366 -22.900 1.00 24.64 1430 SER A O 1
ATOM 558 N N . LYS A 1 75 ? 9.412 1.303 -24.880 1.00 24.37 1431 LYS A N 1
ATOM 559 C CA . LYS A 1 75 ? 10.021 0.115 -24.289 1.00 24.55 1431 LYS A CA 1
ATOM 560 C C . LYS A 1 75 ? 11.291 0.476 -23.523 1.00 23.48 1431 LYS A C 1
ATOM 561 O O . LYS A 1 75 ? 11.491 0.010 -22.401 1.00 23.77 1431 LYS A O 1
ATOM 567 N N . ALA A 1 76 ? 12.139 1.302 -24.137 1.00 22.56 1432 ALA A N 1
ATOM 568 C CA . ALA A 1 76 ? 13.390 1.729 -23.509 1.00 22.47 1432 ALA A CA 1
ATOM 569 C C . ALA A 1 76 ? 13.155 2.554 -22.247 1.00 22.51 1432 ALA A C 1
ATOM 570 O O . ALA A 1 76 ? 13.866 2.389 -21.260 1.00 21.42 1432 ALA A O 1
ATOM 572 N N . LEU A 1 77 ? 12.158 3.438 -22.285 1.00 22.56 1433 LEU A N 1
ATOM 573 C CA . LEU A 1 77 ? 11.800 4.245 -21.117 1.00 23.19 1433 LEU A CA 1
ATOM 574 C C . LEU A 1 77 ? 11.306 3.377 -19.961 1.00 23.06 1433 LEU A C 1
ATOM 575 O O . LEU A 1 77 ? 11.626 3.635 -18.800 1.00 22.70 1433 LEU A O 1
ATOM 580 N N . CYS A 1 78 ? 10.562 2.322 -20.281 1.00 23.59 1434 CYS A N 1
ATOM 581 C CA . CYS A 1 78 ? 10.077 1.411 -19.257 1.00 24.32 1434 CYS A CA 1
ATOM 582 C C . CYS A 1 78 ? 11.219 0.589 -18.671 1.00 23.38 1434 CYS A C 1
ATOM 583 O O . CYS A 1 78 ? 11.346 0.491 -17.460 1.00 23.27 1434 CYS A O 1
ATOM 586 N N . GLY A 1 79 ? 12.054 0.020 -19.538 1.00 23.16 1435 GLY A N 1
ATOM 587 C CA . GLY A 1 79 ? 13.233 -0.723 -19.084 1.00 23.37 1435 GLY A CA 1
ATOM 588 C C . GLY A 1 79 ? 14.111 0.143 -18.202 1.00 23.40 1435 GLY A C 1
ATOM 589 O O . GLY A 1 79 ? 14.578 -0.283 -17.140 1.00 24.29 1435 GLY A O 1
ATOM 590 N N . PHE A 1 80 ? 14.336 1.375 -18.645 1.00 22.97 1436 PHE A N 1
ATOM 591 C CA . PHE A 1 80 ? 15.145 2.314 -17.891 1.00 23.24 1436 PHE A CA 1
ATOM 592 C C . PHE A 1 80 ? 14.590 2.562 -16.485 1.00 22.72 1436 PHE A C 1
ATOM 593 O O . PHE A 1 80 ? 15.335 2.551 -15.501 1.00 22.90 1436 PHE A O 1
ATOM 601 N N . THR A 1 81 ? 13.281 2.790 -16.401 1.00 22.18 1437 THR A N 1
ATOM 602 C CA . THR A 1 81 ? 12.611 3.094 -15.139 1.00 21.95 1437 THR A CA 1
ATOM 603 C C . THR A 1 81 ? 12.634 1.913 -14.162 1.00 22.03 1437 THR A C 1
ATOM 604 O O . THR A 1 81 ? 12.861 2.095 -12.966 1.00 21.16 1437 THR A O 1
ATOM 608 N N . GLU A 1 82 ? 12.423 0.705 -14.683 1.00 21.89 1438 GLU A N 1
ATOM 609 C CA . GLU A 1 82 ? 12.541 -0.506 -13.865 1.00 22.94 1438 GLU A CA 1
ATOM 610 C C . GLU A 1 82 ? 13.930 -0.631 -13.255 1.00 22.25 1438 GLU A C 1
ATOM 611 O O . GLU A 1 82 ? 14.058 -0.904 -12.064 1.00 22.33 1438 GLU A O 1
ATOM 617 N N . ALA A 1 83 ? 14.961 -0.386 -14.067 1.00 21.32 1439 ALA A N 1
ATOM 618 C CA . ALA A 1 83 ? 16.345 -0.445 -13.596 1.00 21.05 1439 ALA A CA 1
ATOM 619 C C . ALA A 1 83 ? 16.644 0.631 -12.556 1.00 20.77 1439 ALA A C 1
ATOM 620 O O . ALA A 1 83 ? 17.313 0.368 -11.560 1.00 20.45 1439 ALA A O 1
ATOM 622 N N . ALA A 1 84 ? 16.142 1.842 -12.797 1.00 20.66 1440 ALA A N 1
ATOM 623 C CA . ALA A 1 84 ? 16.341 2.965 -11.880 1.00 20.60 1440 ALA A CA 1
ATOM 624 C C . ALA A 1 84 ? 15.671 2.739 -10.523 1.00 20.54 1440 ALA A C 1
ATOM 625 O O . ALA A 1 84 ? 16.251 3.057 -9.480 1.00 21.12 1440 ALA A O 1
ATOM 627 N N . ALA A 1 85 ? 14.459 2.181 -10.552 1.00 20.46 1441 ALA A N 1
ATOM 628 C CA . ALA A 1 85 ? 13.679 1.930 -9.342 1.00 20.90 1441 ALA A CA 1
ATOM 629 C C . ALA A 1 85 ? 14.339 0.839 -8.504 1.00 21.08 1441 ALA A C 1
ATOM 630 O O . ALA A 1 85 ? 14.439 0.955 -7.282 1.00 21.56 1441 ALA A O 1
ATOM 632 N N . GLN A 1 86 ? 14.807 -0.211 -9.178 1.00 21.13 1442 GLN A N 1
ATOM 633 C CA . GLN A 1 86 ? 15.535 -1.279 -8.504 1.00 21.65 1442 GLN A CA 1
ATOM 634 C C . GLN A 1 86 ? 16.847 -0.765 -7.923 1.00 21.35 1442 GLN A C 1
ATOM 635 O O . GLN A 1 86 ? 17.197 -1.100 -6.790 1.00 21.87 1442 GLN A O 1
ATOM 641 N N . ALA A 1 87 ? 17.565 0.058 -8.691 1.00 20.73 1443 ALA A N 1
ATOM 642 C CA . ALA A 1 87 ? 18.822 0.634 -8.223 1.00 20.98 1443 ALA A CA 1
ATOM 643 C C . ALA A 1 87 ? 18.608 1.535 -7.015 1.00 21.48 1443 ALA A C 1
ATOM 644 O O . ALA A 1 87 ? 19.406 1.519 -6.079 1.00 21.94 1443 ALA A O 1
ATOM 646 N N . ALA A 1 88 ? 17.531 2.318 -7.042 1.00 21.70 1444 ALA A N 1
ATOM 647 C CA . ALA A 1 88 ? 17.195 3.186 -5.924 1.00 22.50 1444 ALA A CA 1
ATOM 648 C C . ALA A 1 88 ? 16.973 2.360 -4.661 1.00 22.98 1444 ALA A C 1
ATOM 649 O O . ALA A 1 88 ? 17.535 2.669 -3.605 1.00 23.70 1444 ALA A O 1
ATOM 651 N N . TYR A 1 89 ? 16.174 1.300 -4.782 1.00 23.42 1445 TYR A N 1
ATOM 652 C CA . TYR A 1 89 ? 15.946 0.3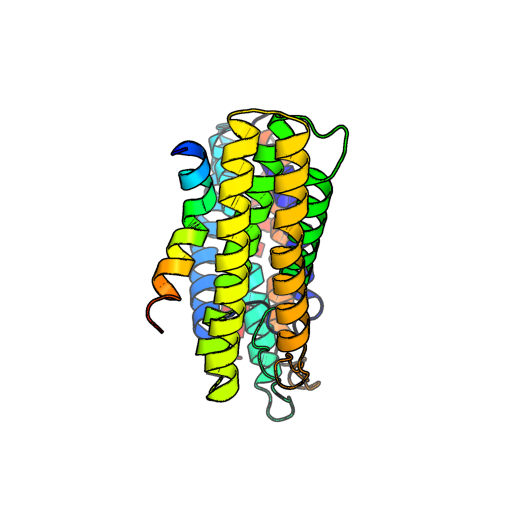73 -3.678 1.00 24.32 1445 TYR A CA 1
ATOM 653 C C . TYR A 1 89 ? 17.261 -0.196 -3.119 1.00 23.96 1445 TYR A C 1
ATOM 654 O O . TYR A 1 89 ? 17.458 -0.237 -1.902 1.00 24.40 1445 TYR A O 1
ATOM 663 N N . LEU A 1 90 ? 18.144 -0.644 -4.013 1.00 23.25 1446 LEU A N 1
ATOM 664 C CA . LEU A 1 90 ? 19.405 -1.257 -3.597 1.00 23.69 1446 LEU A CA 1
ATOM 665 C C . LEU A 1 90 ? 20.304 -0.262 -2.873 1.00 24.04 1446 LEU A C 1
ATOM 666 O O . LEU A 1 90 ? 20.975 -0.619 -1.901 1.00 24.84 1446 LEU A O 1
ATOM 671 N N . VAL A 1 91 ? 20.302 0.986 -3.333 1.00 23.83 1447 VAL A N 1
ATOM 672 C CA . VAL A 1 91 ? 21.025 2.049 -2.640 1.00 24.50 1447 VAL A CA 1
ATOM 673 C C . VAL A 1 91 ? 20.424 2.267 -1.246 1.00 25.24 1447 VAL A C 1
ATOM 674 O O . VAL A 1 91 ? 21.148 2.292 -0.249 1.00 26.14 1447 VAL A O 1
ATOM 678 N N . GLY A 1 92 ? 19.101 2.390 -1.175 1.00 25.74 1448 GLY A N 1
ATOM 679 C CA . GLY A 1 92 ? 18.415 2.605 0.101 1.00 26.14 1448 GLY A CA 1
ATOM 680 C C . GLY A 1 92 ? 18.674 1.516 1.132 1.00 27.02 1448 GLY A C 1
ATOM 681 O O . GLY A 1 92 ? 18.968 1.811 2.298 1.00 27.10 1448 GLY A O 1
ATOM 682 N N . VAL A 1 93 ? 18.589 0.260 0.700 1.00 27.09 1449 VAL A N 1
ATOM 683 C CA . VAL A 1 93 ? 18.754 -0.883 1.604 1.00 28.56 1449 VAL A CA 1
ATOM 684 C C . VAL A 1 93 ? 20.216 -1.106 2.023 1.00 29.40 1449 VAL A C 1
ATOM 685 O O . VAL A 1 93 ? 20.486 -1.784 3.016 1.00 30.62 1449 VAL A O 1
ATOM 689 N N . SER A 1 94 ? 21.149 -0.511 1.282 1.00 30.02 1450 SER A N 1
ATOM 690 C CA . SER A 1 94 ? 22.572 -0.666 1.573 1.00 31.25 1450 SER A CA 1
ATOM 691 C C . SER A 1 94 ? 23.057 0.183 2.751 1.00 32.05 1450 SER A C 1
ATOM 692 O O . SER A 1 94 ? 24.121 -0.095 3.313 1.00 32.70 1450 SER A O 1
ATOM 695 N N . ASP A 1 95 ? 22.289 1.210 3.119 1.00 31.93 1451 ASP A N 1
ATOM 696 C CA . ASP A 1 95 ? 22.611 2.044 4.277 1.00 32.58 1451 ASP A CA 1
ATOM 697 C C . ASP A 1 95 ? 22.770 1.174 5.531 1.00 33.25 1451 ASP A C 1
ATOM 698 O O . ASP A 1 95 ? 21.964 0.267 5.754 1.00 33.34 1451 ASP A O 1
ATOM 703 N N . PRO A 1 96 ? 23.812 1.445 6.350 1.00 34.59 1452 PRO A N 1
ATOM 704 C CA . PRO A 1 96 ? 24.070 0.669 7.570 1.00 35.89 1452 PRO A CA 1
ATOM 705 C C . PRO A 1 96 ? 22.853 0.508 8.484 1.00 36.37 1452 PRO A C 1
ATOM 706 O O . PRO A 1 96 ? 22.698 -0.541 9.117 1.00 37.20 1452 PRO A O 1
ATOM 710 N N . ASN A 1 97 ? 22.007 1.537 8.546 1.00 36.28 1453 ASN A N 1
ATOM 711 C CA . ASN A 1 97 ? 20.823 1.530 9.409 1.00 36.51 1453 ASN A CA 1
ATOM 712 C C . ASN A 1 97 ? 19.562 0.958 8.758 1.00 35.58 1453 ASN A C 1
ATOM 713 O O . ASN A 1 97 ? 18.528 0.798 9.415 1.00 35.23 1453 ASN A O 1
ATOM 718 N N . SER A 1 98 ? 19.649 0.645 7.470 1.00 35.12 1454 SER A N 1
ATOM 719 C CA . SER A 1 98 ? 18.565 -0.055 6.802 1.00 34.61 1454 SER A CA 1
ATOM 720 C C . SER A 1 98 ? 18.606 -1.532 7.173 1.00 36.76 1454 SER A C 1
ATOM 721 O O . SER A 1 98 ? 19.671 -2.073 7.488 1.00 37.66 1454 SER A O 1
ATOM 724 N N . GLN A 1 99 ? 17.439 -2.167 7.159 1.00 37.32 1455 GLN A N 1
ATOM 725 C CA . GLN A 1 99 ? 17.325 -3.589 7.455 1.00 38.49 1455 GLN A CA 1
ATOM 726 C C . GLN A 1 99 ? 16.886 -4.313 6.193 1.00 37.87 1455 GLN A C 1
ATOM 727 O O . GLN A 1 99 ? 15.781 -4.086 5.691 1.00 36.37 1455 GLN A O 1
ATOM 733 N N . ALA A 1 100 ? 17.765 -5.162 5.667 1.00 38.08 1456 ALA A N 1
ATOM 734 C CA . ALA A 1 100 ? 17.431 -5.972 4.504 1.00 38.38 1456 ALA A CA 1
ATOM 735 C C . ALA A 1 100 ? 16.355 -6.974 4.885 1.00 38.64 1456 ALA A C 1
ATOM 736 O O . ALA A 1 100 ? 16.375 -7.534 5.982 1.00 39.74 1456 ALA A O 1
ATOM 738 N N . GLY A 1 101 ? 15.397 -7.178 3.991 1.00 38.08 1457 GLY A N 1
ATOM 739 C CA . GLY A 1 101 ? 14.396 -8.210 4.204 1.00 38.74 1457 GLY A CA 1
ATOM 740 C C . GLY A 1 101 ? 14.903 -9.520 3.640 1.00 39.23 1457 GLY A C 1
ATOM 741 O O . GLY A 1 101 ? 16.111 -9.721 3.493 1.00 38.56 1457 GLY A O 1
ATOM 742 N N . GLN A 1 102 ? 13.980 -10.420 3.330 1.00 39.17 1458 GLN A N 1
ATOM 743 C CA . GLN A 1 102 ? 14.339 -11.641 2.617 1.00 39.20 1458 GLN A CA 1
ATOM 744 C C . GLN A 1 102 ? 13.274 -12.004 1.593 1.00 37.88 1458 GLN A C 1
ATOM 745 O O . GLN A 1 102 ? 12.084 -11.748 1.795 1.00 36.35 1458 GLN A O 1
ATOM 751 N N . GLN A 1 103 ? 13.724 -12.584 0.485 1.00 36.65 1459 GLN A N 1
ATOM 752 C CA . GLN A 1 103 ? 12.841 -12.977 -0.599 1.00 35.44 1459 GLN A CA 1
ATOM 753 C C . GLN A 1 103 ? 12.026 -14.190 -0.174 1.00 33.26 1459 GLN A C 1
ATOM 754 O O . GLN A 1 103 ? 12.574 -15.157 0.356 1.00 33.72 1459 GLN A O 1
ATOM 760 N N . GLY A 1 104 ? 10.715 -14.116 -0.387 1.00 30.86 1460 GLY A N 1
ATOM 761 C CA . GLY A 1 104 ? 9.835 -15.255 -0.157 1.00 29.38 1460 GLY A CA 1
ATOM 762 C C . GLY A 1 104 ? 10.073 -16.313 -1.215 1.00 28.08 1460 GLY A C 1
ATOM 763 O O . GLY A 1 104 ? 10.556 -16.009 -2.308 1.00 28.75 1460 GLY A O 1
ATOM 764 N N . LEU A 1 105 ? 9.736 -17.558 -0.890 1.00 25.56 1461 LEU A N 1
ATOM 765 C CA . LEU A 1 105 ? 9.967 -18.679 -1.803 1.00 24.83 1461 LEU A CA 1
ATOM 766 C C . LEU A 1 105 ? 9.089 -18.627 -3.051 1.00 24.46 1461 LEU A C 1
ATOM 767 O O . LEU A 1 105 ? 9.535 -19.020 -4.124 1.00 23.67 1461 LEU A O 1
ATOM 772 N N . VAL A 1 106 ? 7.859 -18.144 -2.895 1.00 24.63 1462 VAL A N 1
ATOM 773 C CA . VAL A 1 106 ? 6.891 -18.057 -3.993 1.00 24.89 1462 VAL A CA 1
ATOM 774 C C . VAL A 1 106 ? 6.263 -16.667 -4.004 1.00 25.56 1462 VAL A C 1
ATOM 775 O O . VAL A 1 106 ? 5.751 -16.208 -2.981 1.00 26.77 1462 VAL A O 1
ATOM 779 N N . GLU A 1 107 ? 6.291 -16.009 -5.163 1.00 25.96 1463 GLU A N 1
ATOM 780 C CA . GLU A 1 107 ? 5.675 -14.687 -5.311 1.00 26.62 1463 GLU A CA 1
ATOM 781 C C . GLU A 1 107 ? 4.164 -14.804 -5.072 1.00 26.92 1463 GLU A C 1
ATOM 782 O O . GLU A 1 107 ? 3.480 -15.540 -5.781 1.00 25.77 1463 GLU A O 1
ATOM 788 N N . PRO A 1 108 ? 3.642 -14.090 -4.057 1.00 27.21 1464 PRO A N 1
ATOM 789 C CA . PRO A 1 108 ? 2.285 -14.357 -3.564 1.00 28.02 1464 PRO A CA 1
ATOM 790 C C . PRO A 1 108 ? 1.129 -13.949 -4.486 1.00 28.07 1464 PRO A C 1
ATOM 791 O O . PRO A 1 108 ? 0.103 -14.630 -4.505 1.00 28.47 1464 PRO A O 1
ATOM 795 N N . THR A 1 109 ? 1.283 -12.859 -5.238 1.00 28.46 1465 THR A N 1
ATOM 796 C CA . THR A 1 109 ? 0.171 -12.359 -6.057 1.00 28.89 1465 THR A CA 1
ATOM 797 C C . THR A 1 109 ? -0.163 -13.270 -7.244 1.00 27.27 1465 THR A C 1
ATOM 798 O O . THR A 1 109 ? -1.333 -13.599 -7.462 1.00 27.77 1465 THR A O 1
ATOM 802 N N . GLN A 1 110 ? 0.857 -13.682 -7.997 1.00 26.70 1466 GLN A N 1
ATOM 803 C CA . GLN A 1 110 ? 0.638 -14.577 -9.132 1.00 25.29 1466 GLN A CA 1
ATOM 804 C C . GLN A 1 110 ? 0.264 -15.993 -8.677 1.00 24.15 1466 GLN A C 1
ATOM 805 O O . GLN A 1 110 ? -0.495 -16.678 -9.352 1.00 23.00 1466 GLN A O 1
ATOM 811 N N . PHE A 1 111 ? 0.793 -16.418 -7.532 1.00 23.15 1467 PHE A N 1
ATOM 812 C CA . PHE A 1 111 ? 0.379 -17.683 -6.914 1.00 23.06 1467 PHE A CA 1
ATOM 813 C C . PHE A 1 111 ? -1.130 -17.718 -6.666 1.00 23.19 1467 PHE A C 1
ATOM 814 O O . PHE A 1 111 ? -1.821 -18.648 -7.089 1.00 22.39 1467 PHE A O 1
ATOM 822 N N . ALA A 1 112 ? -1.639 -16.691 -5.986 1.00 23.06 1468 ALA A N 1
ATOM 823 C CA . ALA A 1 112 ? -3.063 -16.572 -5.715 1.00 23.73 1468 ALA A CA 1
ATOM 824 C C . ALA A 1 112 ? -3.890 -16.509 -7.002 1.00 23.04 1468 ALA A C 1
ATOM 825 O O . ALA A 1 112 ? -4.956 -17.115 -7.091 1.00 24.30 1468 ALA A O 1
ATOM 827 N N . ARG A 1 113 ? -3.386 -15.782 -7.998 1.00 23.33 1469 ARG A N 1
ATOM 828 C CA . ARG A 1 113 ? -4.082 -15.664 -9.279 1.00 23.86 1469 ARG A CA 1
ATOM 829 C C . ARG A 1 113 ? -4.120 -16.998 -10.014 1.00 22.50 1469 ARG A C 1
ATOM 830 O O . ARG A 1 113 ? -5.136 -17.354 -10.606 1.00 22.98 1469 ARG A O 1
ATOM 838 N N . ALA A 1 114 ? -3.020 -17.747 -9.949 1.00 21.53 1470 ALA A N 1
ATOM 839 C CA . ALA A 1 114 ? -2.968 -19.063 -10.584 1.00 20.75 1470 ALA A CA 1
ATOM 840 C C . ALA A 1 114 ? -3.987 -20.018 -9.953 1.00 20.04 1470 ALA A C 1
ATOM 841 O O . ALA A 1 114 ? -4.730 -20.709 -10.657 1.00 19.50 1470 ALA A O 1
ATOM 843 N N . ASN A 1 115 ? -4.018 -20.055 -8.624 1.00 20.49 1471 ASN A N 1
ATOM 844 C CA . ASN A 1 115 ? -4.976 -20.900 -7.926 1.00 21.04 1471 ASN A CA 1
ATOM 845 C C . ASN A 1 115 ? -6.426 -20.546 -8.247 1.00 21.57 1471 ASN A C 1
ATOM 846 O O . ASN A 1 115 ? -7.228 -21.428 -8.539 1.00 21.45 1471 ASN A O 1
ATOM 851 N N . GLN A 1 116 ? -6.736 -19.248 -8.208 1.00 22.45 1472 GLN A N 1
ATOM 852 C CA . GLN A 1 116 ? -8.061 -18.743 -8.548 1.00 23.89 1472 GLN A CA 1
ATOM 853 C C . GLN A 1 116 ? -8.451 -19.082 -9.985 1.00 22.47 1472 GLN A C 1
ATOM 854 O O . GLN A 1 116 ? -9.578 -19.516 -10.231 1.00 22.74 1472 GLN A O 1
ATOM 860 N N . ALA A 1 117 ? -7.508 -18.925 -10.921 1.00 21.29 1473 ALA A N 1
ATOM 861 C CA . ALA A 1 117 ? -7.793 -19.230 -12.328 1.00 20.76 1473 ALA A CA 1
ATOM 862 C C . ALA A 1 117 ? -8.084 -20.712 -12.545 1.00 20.50 1473 ALA A C 1
ATOM 863 O O . ALA A 1 117 ? -8.989 -21.070 -13.297 1.00 21.11 1473 ALA A O 1
ATOM 865 N N . ILE A 1 118 ? -7.320 -21.576 -11.879 1.00 19.79 1474 ILE A N 1
ATOM 866 C CA . ILE A 1 118 ? -7.571 -23.007 -11.971 1.00 19.40 1474 ILE A CA 1
ATOM 867 C C . ILE A 1 118 ? -8.950 -23.341 -11.402 1.00 20.55 1474 ILE A C 1
ATOM 868 O O . ILE A 1 118 ? -9.708 -24.091 -12.012 1.00 19.98 1474 ILE A O 1
ATOM 873 N N . GLN A 1 119 ? -9.280 -22.756 -10.252 1.00 22.05 1475 GLN A N 1
ATOM 874 C CA . GLN A 1 119 ? -10.567 -23.014 -9.603 1.00 23.26 1475 GLN A CA 1
ATOM 875 C C . GLN A 1 119 ? -11.754 -22.612 -10.483 1.00 24.26 1475 GLN A C 1
ATOM 876 O O . GLN A 1 119 ? -12.723 -23.368 -10.610 1.00 24.81 1475 GLN A O 1
ATOM 882 N N . MET A 1 120 ? -11.651 -21.449 -11.115 1.00 25.03 1476 MET A N 1
ATOM 883 C CA . MET A 1 120 ? -12.715 -20.957 -11.996 1.00 26.87 1476 MET A CA 1
ATOM 884 C C . MET A 1 120 ? -12.817 -21.739 -13.306 1.00 26.01 1476 MET A C 1
ATOM 885 O O . MET A 1 120 ? -13.926 -22.016 -13.775 1.00 27.15 1476 MET A O 1
ATOM 890 N N . ALA A 1 121 ? -11.675 -22.110 -13.890 1.00 24.51 1477 ALA A N 1
ATOM 891 C CA . ALA A 1 121 ? -11.685 -22.981 -15.070 1.00 24.48 1477 ALA A CA 1
ATOM 892 C C . ALA A 1 121 ? -12.321 -24.337 -14.762 1.00 24.85 1477 ALA A C 1
ATOM 893 O O . ALA A 1 121 ? -13.071 -24.874 -15.574 1.00 24.71 1477 ALA A O 1
ATOM 895 N N . CYS A 1 122 ? -12.021 -24.884 -13.584 1.00 24.69 1478 CYS A N 1
ATOM 896 C CA . CYS A 1 122 ? -12.641 -26.130 -13.133 1.00 25.68 1478 CYS A CA 1
ATOM 897 C C . CYS A 1 122 ? -14.155 -25.992 -12.965 1.00 27.78 1478 CYS A C 1
ATOM 898 O O . CYS A 1 122 ? -14.906 -26.908 -13.306 1.00 28.11 1478 CYS A O 1
ATOM 901 N N . GLN A 1 123 ? -14.584 -24.838 -12.458 1.00 29.66 1479 GLN A N 1
ATOM 902 C CA . GLN A 1 123 ? -16.001 -24.500 -12.350 1.00 33.23 1479 GLN A CA 1
ATOM 903 C C . GLN A 1 123 ? -16.667 -24.406 -13.729 1.00 34.20 1479 GLN A C 1
ATOM 904 O O . GLN A 1 123 ? -17.817 -24.814 -13.888 1.00 36.01 1479 GLN A O 1
ATOM 910 N N . SER A 1 124 ? -15.943 -23.871 -14.715 1.00 35.32 1480 SER A N 1
ATOM 911 C CA . SER A 1 124 ? -16.441 -23.778 -16.097 1.00 36.27 1480 SER A CA 1
ATOM 912 C C . SER A 1 124 ? -16.696 -25.152 -16.702 1.00 36.54 1480 SER A C 1
ATOM 913 O O . SER A 1 124 ? -17.750 -25.388 -17.302 1.00 37.29 1480 SER A O 1
ATOM 916 N N . LEU A 1 125 ? -15.727 -26.050 -16.535 1.00 36.29 1481 LEU A N 1
ATOM 917 C CA . LEU A 1 125 ? -15.855 -27.445 -16.954 1.00 36.98 1481 LEU A CA 1
ATOM 918 C C . LEU A 1 125 ? -17.032 -28.127 -16.252 1.00 38.79 1481 LEU A C 1
ATOM 919 O O . LEU A 1 125 ? -17.439 -29.228 -16.627 1.00 40.51 1481 LEU A O 1
ATOM 924 N N . GLY A 1 126 ? -17.577 -27.451 -15.241 1.00 40.44 1482 GLY A N 1
ATOM 925 C CA . GLY A 1 126 ? -18.701 -27.959 -14.464 1.00 41.74 1482 GLY A CA 1
ATOM 926 C C . GLY A 1 126 ? -20.048 -27.327 -14.771 1.00 43.31 1482 GLY A C 1
ATOM 927 O O . GLY A 1 126 ? -21.079 -27.823 -14.317 1.00 43.61 1482 GLY A O 1
ATOM 928 N N . GLU A 1 127 ? -20.048 -26.230 -15.527 1.00 43.85 1483 GLU A N 1
ATOM 929 C CA . GLU A 1 127 ? -21.294 -25.558 -15.900 1.00 44.89 1483 GLU A CA 1
ATOM 930 C C . GLU A 1 127 ? -22.151 -26.444 -16.808 1.00 45.28 1483 GLU A C 1
ATOM 931 O O . GLU A 1 127 ? -21.633 -27.060 -17.740 1.00 45.49 1483 GLU A O 1
ATOM 937 N N . PRO A 1 128 ? -23.465 -26.528 -16.524 1.00 45.34 1484 PRO A N 1
ATOM 938 C CA . PRO A 1 128 ? -24.358 -27.355 -17.340 1.00 45.72 1484 PRO A CA 1
ATOM 939 C C . PRO A 1 128 ? -24.475 -26.862 -18.781 1.00 45.65 1484 PRO A C 1
ATOM 940 O O . PRO A 1 128 ? -24.648 -27.671 -19.696 1.00 45.97 1484 PRO A O 1
ATOM 944 N N . GLY A 1 129 ? -24.367 -25.548 -18.973 1.00 44.46 1485 GLY A N 1
ATOM 945 C CA . GLY A 1 129 ? -24.512 -24.935 -20.292 1.00 44.71 1485 GLY A CA 1
ATOM 946 C C . GLY A 1 129 ? -23.210 -24.668 -21.027 1.00 42.60 1485 GLY A C 1
ATOM 947 O O . GLY A 1 129 ? -23.220 -24.035 -22.084 1.00 44.58 1485 GLY A O 1
ATOM 948 N N . CYS A 1 130 ? -22.097 -25.146 -20.464 1.00 40.94 1486 CYS A N 1
ATOM 949 C CA . CYS A 1 130 ? -20.753 -25.031 -21.057 1.00 39.41 1486 CYS A CA 1
ATOM 950 C C . CYS A 1 130 ? -20.727 -25.613 -22.475 1.00 38.18 1486 CYS A C 1
ATOM 951 O O . CYS A 1 130 ? -21.029 -26.797 -22.668 1.00 38.30 1486 CYS A O 1
ATOM 954 N N . THR A 1 131 ? -20.398 -24.773 -23.462 1.00 35.31 1487 THR A N 1
ATOM 955 C CA . THR A 1 131 ? -20.244 -25.238 -24.849 1.00 33.09 1487 THR A CA 1
ATOM 956 C C . THR A 1 131 ? -18.976 -26.076 -24.961 1.00 31.42 1487 THR A C 1
ATOM 957 O O . THR A 1 131 ? -18.067 -25.940 -24.136 1.00 30.49 1487 THR A O 1
ATOM 961 N N . GLN A 1 132 ? -18.927 -26.946 -25.970 1.00 29.81 1488 GLN A N 1
ATOM 962 C CA . GLN A 1 132 ? -17.756 -27.780 -26.266 1.00 28.50 1488 GLN A CA 1
ATOM 963 C C . GLN A 1 132 ? -16.465 -26.950 -26.435 1.00 26.32 1488 GLN A C 1
ATOM 964 O O . GLN A 1 132 ? -15.389 -27.336 -25.962 1.00 25.72 1488 GLN A O 1
ATOM 970 N N . ALA A 1 133 ? -16.577 -25.812 -27.109 1.00 24.64 1489 ALA A N 1
ATOM 971 C CA . ALA A 1 133 ? -15.462 -24.880 -27.241 1.00 22.75 1489 ALA A CA 1
ATOM 972 C C . ALA A 1 133 ? -14.970 -24.408 -25.881 1.00 21.94 1489 ALA A C 1
ATOM 973 O O . ALA A 1 133 ? -13.764 -24.230 -25.679 1.00 20.78 1489 ALA A O 1
ATOM 975 N N . GLN A 1 134 ? -15.904 -24.205 -24.946 1.00 21.78 1490 GLN A N 1
ATOM 976 C CA . GLN A 1 134 ? -15.522 -23.749 -23.603 1.00 21.73 1490 GLN A CA 1
ATOM 977 C C . GLN A 1 134 ? -14.740 -24.797 -22.796 1.00 21.46 1490 GLN A C 1
ATOM 978 O O . GLN A 1 134 ? -13.936 -24.435 -21.936 1.00 20.72 1490 GLN A O 1
ATOM 984 N N . VAL A 1 135 ? -14.954 -26.083 -23.081 1.00 21.74 1491 VAL A N 1
ATOM 985 C CA . VAL A 1 135 ? -14.096 -27.143 -22.509 1.00 21.83 1491 VAL A CA 1
ATOM 986 C C . VAL A 1 135 ? -12.634 -26.911 -22.897 1.00 21.33 1491 VAL A C 1
ATOM 987 O O . VAL A 1 135 ? -11.736 -26.931 -22.045 1.00 20.52 1491 VAL A O 1
ATOM 991 N N . LEU A 1 136 ? -12.397 -26.683 -24.181 1.00 21.79 1492 LEU A N 1
ATOM 992 C CA . LEU A 1 136 ? -11.045 -26.436 -24.680 1.00 21.22 1492 LEU A CA 1
ATOM 993 C C . LEU A 1 136 ? -10.433 -25.127 -24.168 1.00 19.46 1492 LEU A C 1
ATOM 994 O O . LEU A 1 136 ? -9.260 -25.097 -23.813 1.00 18.71 1492 LEU A O 1
ATOM 999 N N . SER A 1 137 ? -11.217 -24.050 -24.101 1.00 18.58 1493 SER A N 1
ATOM 1000 C CA . SER A 1 137 ? -10.675 -22.802 -23.567 1.00 18.14 1493 SER A CA 1
ATOM 1001 C C . SER A 1 137 ? -10.364 -22.926 -22.071 1.00 17.66 1493 SER A C 1
ATOM 1002 O O . SER A 1 137 ? -9.314 -22.472 -21.609 1.00 17.05 1493 SER A O 1
ATOM 1005 N N . ALA A 1 138 ? -11.254 -23.573 -21.317 1.00 17.79 1494 ALA A N 1
ATOM 1006 C CA . ALA A 1 138 ? -10.969 -23.865 -19.912 1.00 18.09 1494 ALA A CA 1
ATOM 1007 C C . ALA A 1 138 ? -9.695 -24.683 -19.773 1.00 17.71 1494 ALA A C 1
ATOM 1008 O O . ALA A 1 138 ? -8.891 -24.438 -18.880 1.00 17.46 1494 ALA A O 1
ATOM 1010 N N . ALA A 1 139 ? -9.503 -25.637 -20.676 1.00 18.01 1495 ALA A N 1
ATOM 1011 C CA . ALA A 1 139 ? -8.325 -26.490 -20.638 1.00 18.15 1495 ALA A CA 1
ATOM 1012 C C . ALA A 1 139 ? -7.041 -25.671 -20.793 1.00 17.82 1495 ALA A C 1
ATOM 1013 O O . ALA A 1 139 ? -6.041 -25.945 -20.123 1.00 17.90 1495 ALA A O 1
ATOM 1015 N N . THR A 1 140 ? -7.070 -24.660 -21.661 1.00 18.11 1496 THR A N 1
ATOM 1016 C CA . THR A 1 140 ? -5.900 -23.804 -21.873 1.00 17.85 1496 THR A CA 1
ATOM 1017 C C . THR A 1 140 ? -5.538 -23.033 -20.606 1.00 17.48 1496 THR A C 1
ATOM 1018 O O . THR A 1 140 ? -4.367 -22.806 -20.329 1.00 17.59 1496 THR A O 1
ATOM 1022 N N . ILE A 1 141 ? -6.555 -22.633 -19.839 1.00 17.18 1497 ILE A N 1
ATOM 1023 C CA . ILE A 1 141 ? -6.328 -21.905 -18.600 1.00 17.18 1497 ILE A CA 1
ATOM 1024 C C . ILE A 1 141 ? -5.709 -22.860 -17.571 1.00 16.49 1497 ILE A C 1
ATOM 1025 O O . ILE A 1 141 ? -4.752 -22.508 -16.880 1.00 15.91 1497 ILE A O 1
ATOM 1030 N N . VAL A 1 142 ? -6.255 -24.069 -17.477 1.00 16.59 1498 VAL A N 1
ATOM 1031 C CA . VAL A 1 142 ? -5.673 -25.096 -16.599 1.00 17.13 1498 VAL A CA 1
ATOM 1032 C C . VAL A 1 142 ? -4.223 -25.384 -16.978 1.00 16.88 1498 VAL A C 1
ATOM 1033 O O . VAL A 1 142 ? -3.353 -25.446 -16.097 1.00 16.79 1498 VAL A O 1
ATOM 1037 N N . ALA A 1 143 ? -3.962 -25.539 -18.275 1.00 17.29 1499 ALA A N 1
ATOM 1038 C CA . ALA A 1 143 ? -2.622 -25.859 -18.770 1.00 16.92 1499 ALA A CA 1
ATOM 1039 C C . ALA A 1 143 ? -1.611 -24.786 -18.380 1.00 16.69 1499 ALA A C 1
ATOM 1040 O O . ALA A 1 143 ? -0.499 -25.095 -17.927 1.00 16.65 1499 ALA A O 1
ATOM 1042 N N . LYS A 1 144 ? -2.016 -23.528 -18.531 1.00 16.96 1500 LYS A N 1
ATOM 1043 C CA . LYS A 1 144 ? -1.153 -22.399 -18.259 1.00 17.35 1500 LYS A CA 1
ATOM 1044 C C . LYS A 1 144 ? -0.807 -22.339 -16.783 1.00 16.67 1500 LYS A C 1
ATOM 1045 O O . LYS A 1 144 ? 0.367 -22.235 -16.405 1.00 17.44 1500 LYS A O 1
ATOM 1051 N N . HIS A 1 145 ? -1.830 -22.401 -15.931 1.00 16.29 1501 HIS A N 1
ATOM 1052 C CA . HIS A 1 145 ? -1.586 -22.132 -14.519 1.00 16.26 1501 HIS A CA 1
ATOM 1053 C C . HIS A 1 145 ? -1.048 -23.294 -13.738 1.00 15.77 1501 HIS A C 1
ATOM 1054 O O . HIS A 1 145 ? -0.266 -23.094 -12.805 1.00 15.75 1501 HIS A O 1
ATOM 1061 N N . THR A 1 146 ? -1.424 -24.519 -14.107 1.00 15.63 1502 THR A N 1
ATOM 1062 C CA . THR A 1 146 ? -0.813 -25.687 -13.455 1.00 15.84 1502 THR A CA 1
ATOM 1063 C C . THR A 1 146 ? 0.664 -25.788 -13.789 1.00 15.83 1502 THR A C 1
ATOM 1064 O O . THR A 1 146 ? 1.465 -26.102 -12.902 1.00 15.30 1502 THR A O 1
ATOM 1068 N N . SER A 1 147 ? 1.039 -25.508 -15.040 1.00 16.19 1503 SER A N 1
ATOM 1069 C CA . SER A 1 147 ? 2.455 -25.542 -15.394 1.00 16.36 1503 SER A CA 1
ATOM 1070 C C . SER A 1 147 ? 3.216 -24.433 -14.658 1.00 16.07 1503 SER A C 1
ATOM 1071 O O . SER A 1 147 ? 4.307 -24.679 -14.141 1.00 16.18 1503 SER A O 1
ATOM 1074 N N . ALA A 1 148 ? 2.596 -23.258 -14.530 1.00 15.70 1504 ALA A N 1
ATOM 1075 C CA . ALA A 1 148 ? 3.189 -22.144 -13.788 1.00 16.17 1504 ALA A CA 1
ATOM 1076 C C . ALA A 1 148 ? 3.373 -22.474 -12.307 1.00 16.30 1504 ALA A C 1
ATOM 1077 O O . ALA A 1 148 ? 4.408 -22.141 -11.723 1.00 17.16 1504 ALA A O 1
ATOM 1079 N N . LEU A 1 149 ? 2.375 -23.121 -11.699 1.00 16.28 1505 LEU A N 1
ATOM 1080 C CA . LEU A 1 149 ? 2.501 -23.563 -10.308 1.00 16.70 1505 LEU A CA 1
ATOM 1081 C C . LEU A 1 149 ? 3.670 -24.517 -10.119 1.00 16.32 1505 LEU A C 1
ATOM 1082 O O . LEU A 1 149 ? 4.430 -24.389 -9.160 1.00 16.83 1505 LEU A O 1
ATOM 1087 N N . CYS A 1 150 ? 3.817 -25.469 -11.035 1.00 16.42 1506 CYS A N 1
ATOM 1088 C CA . CYS A 1 150 ? 4.906 -26.441 -10.945 1.00 16.75 1506 CYS A CA 1
ATOM 1089 C C . CYS A 1 150 ? 6.262 -25.764 -11.066 1.00 16.84 1506 CYS A C 1
ATOM 1090 O O . CYS A 1 150 ? 7.187 -26.086 -10.310 1.00 16.69 1506 CYS A O 1
ATOM 1093 N N . ASN A 1 151 ? 6.374 -24.826 -12.001 1.00 17.48 1507 ASN A N 1
ATOM 1094 C CA . ASN A 1 151 ? 7.578 -24.027 -12.166 1.00 18.33 1507 ASN A CA 1
ATOM 1095 C C . ASN A 1 151 ? 7.919 -23.292 -10.865 1.00 17.97 1507 ASN A C 1
ATOM 1096 O O . ASN A 1 151 ? 9.057 -23.356 -10.395 1.00 18.12 1507 ASN A O 1
ATOM 1101 N N . SER A 1 152 ? 6.924 -22.636 -10.261 1.00 17.98 1508 SER A N 1
ATOM 1102 C CA A SER A 1 152 ? 7.119 -21.930 -8.988 0.50 18.28 1508 SER A CA 1
ATOM 1103 C CA B SER A 1 152 ? 7.155 -21.921 -9.006 0.50 18.25 1508 SER A CA 1
ATOM 1104 C C . SER A 1 152 ? 7.569 -22.859 -7.867 1.00 17.87 1508 SER A C 1
ATOM 1105 O O . SER A 1 152 ? 8.364 -22.473 -7.010 1.00 18.30 1508 SER A O 1
ATOM 1110 N N . CYS A 1 153 ? 7.050 -24.088 -7.878 1.00 17.93 1509 CYS A N 1
ATOM 1111 C CA . CYS A 1 153 ? 7.420 -25.093 -6.883 1.00 18.14 1509 CYS A CA 1
ATOM 1112 C C . CYS A 1 153 ? 8.881 -25.489 -7.018 1.00 18.23 1509 CYS A C 1
ATOM 1113 O O . CYS A 1 153 ? 9.582 -25.639 -6.014 1.00 17.98 1509 CYS A O 1
ATOM 1116 N N . ARG A 1 154 ? 9.349 -25.653 -8.253 1.00 18.39 1510 ARG A N 1
ATOM 1117 C CA . ARG A 1 154 ? 10.741 -26.028 -8.479 1.00 18.86 1510 ARG A CA 1
ATOM 1118 C C . ARG A 1 154 ? 11.682 -24.895 -8.097 1.00 18.89 1510 ARG A C 1
ATOM 1119 O O . ARG A 1 154 ? 12.753 -25.146 -7.529 1.00 19.55 1510 ARG A O 1
ATOM 1127 N N . LEU A 1 155 ? 11.268 -23.661 -8.377 1.00 19.09 1511 LEU A N 1
ATOM 1128 C CA . LEU A 1 155 ? 12.027 -22.475 -7.984 1.00 19.85 1511 LEU A CA 1
ATOM 1129 C C . LEU A 1 155 ? 12.120 -22.377 -6.461 1.00 20.24 1511 LEU A C 1
ATOM 1130 O O . LEU A 1 155 ? 13.210 -22.140 -5.907 1.00 20.68 1511 LEU A O 1
ATOM 1135 N N . ALA A 1 156 ? 10.985 -22.564 -5.789 1.00 19.75 1512 ALA A N 1
ATOM 1136 C CA . ALA A 1 156 ? 10.936 -22.533 -4.326 1.00 20.50 1512 ALA A CA 1
ATOM 1137 C C . ALA A 1 156 ? 11.821 -23.619 -3.721 1.00 20.55 1512 ALA A C 1
ATOM 1138 O O . ALA A 1 156 ? 12.525 -23.384 -2.726 1.00 20.91 1512 ALA A O 1
ATOM 1140 N N . SER A 1 157 ? 11.791 -24.808 -4.319 1.00 20.64 1513 SER A N 1
ATOM 1141 C CA . SER A 1 157 ? 12.613 -25.927 -3.860 1.00 21.07 1513 SER A CA 1
ATOM 1142 C C . SER A 1 157 ? 14.104 -25.592 -3.970 1.00 21.59 1513 SER A C 1
ATOM 1143 O O . SER A 1 157 ? 14.879 -25.870 -3.052 1.00 22.09 1513 SER A O 1
ATOM 1146 N N . ALA A 1 158 ? 14.494 -24.978 -5.082 1.00 21.89 1514 ALA A N 1
ATOM 1147 C CA . ALA A 1 158 ? 15.874 -24.535 -5.295 1.00 23.20 1514 ALA A CA 1
ATOM 1148 C C . ALA A 1 158 ? 16.301 -23.475 -4.279 1.00 24.17 1514 ALA A C 1
ATOM 1149 O O . ALA A 1 158 ? 17.435 -23.500 -3.789 1.00 25.29 1514 ALA A O 1
ATOM 1151 N N . ARG A 1 159 ? 15.378 -22.573 -3.956 1.00 24.05 1515 ARG A N 1
ATOM 1152 C CA . ARG A 1 159 ? 15.637 -21.422 -3.084 1.00 25.47 1515 ARG A CA 1
ATOM 1153 C C . ARG A 1 159 ? 15.835 -21.773 -1.609 1.00 25.83 1515 ARG A C 1
ATOM 1154 O O . ARG A 1 159 ? 16.555 -21.066 -0.896 1.00 27.95 1515 ARG A O 1
ATOM 1162 N N . THR A 1 160 ? 15.199 -22.847 -1.150 1.00 24.91 1516 THR A N 1
ATOM 1163 C CA . THR A 1 160 ? 15.255 -23.216 0.270 1.00 24.77 1516 THR A CA 1
ATOM 1164 C C . THR A 1 160 ? 16.374 -24.215 0.580 1.00 25.06 1516 THR A C 1
ATOM 1165 O O . THR A 1 160 ? 16.606 -25.159 -0.172 1.00 24.86 1516 THR A O 1
ATOM 1169 N N . ALA A 1 161 ? 17.068 -23.995 1.694 1.00 25.46 1517 ALA A N 1
ATOM 1170 C CA . ALA A 1 161 ? 18.078 -24.944 2.153 1.00 26.15 1517 ALA A CA 1
ATOM 1171 C C . ALA A 1 161 ? 17.511 -25.959 3.151 1.00 26.79 1517 ALA A C 1
ATOM 1172 O O . ALA A 1 161 ? 18.227 -26.838 3.623 1.00 28.03 1517 ALA A O 1
ATOM 1174 N N . ASN A 1 162 ? 16.231 -25.817 3.482 1.00 26.90 1518 ASN A N 1
ATOM 1175 C CA . ASN A 1 162 ? 15.531 -26.779 4.324 1.00 27.12 1518 ASN A CA 1
ATOM 1176 C C . ASN A 1 162 ? 15.228 -28.039 3.512 1.00 26.52 1518 ASN A C 1
ATOM 1177 O O . ASN A 1 162 ? 14.420 -27.996 2.587 1.00 26.16 1518 ASN A O 1
ATOM 1182 N N . PRO A 1 163 ? 15.878 -29.171 3.848 1.00 26.72 1519 PRO A N 1
ATOM 1183 C CA . PRO A 1 163 ? 15.711 -30.368 3.016 1.00 26.33 1519 PRO A CA 1
ATOM 1184 C C . PRO A 1 163 ? 14.268 -30.887 2.958 1.00 25.80 1519 PRO A C 1
ATOM 1185 O O . PRO A 1 163 ? 13.834 -31.387 1.918 1.00 24.89 1519 PRO A O 1
ATOM 1189 N N . THR A 1 164 ? 13.535 -30.756 4.061 1.00 25.69 1520 THR A N 1
ATOM 1190 C CA . THR A 1 164 ? 12.131 -31.165 4.113 1.00 25.51 1520 THR A CA 1
ATOM 1191 C C . THR A 1 164 ? 11.261 -30.302 3.184 1.00 24.50 1520 THR A C 1
ATOM 1192 O O . THR A 1 164 ? 10.417 -30.829 2.450 1.00 23.88 1520 THR A O 1
ATOM 1196 N N . ALA A 1 165 ? 11.475 -28.989 3.212 1.00 23.93 1521 ALA A N 1
ATOM 1197 C CA . ALA A 1 165 ? 10.747 -28.075 2.319 1.00 23.56 1521 ALA A CA 1
ATOM 1198 C C . ALA A 1 165 ? 11.112 -28.299 0.853 1.00 23.14 1521 ALA A C 1
ATOM 1199 O O . ALA A 1 165 ? 10.241 -28.228 -0.026 1.00 22.14 1521 ALA A O 1
ATOM 1201 N N . LYS A 1 166 ? 12.385 -28.591 0.594 1.00 23.33 1522 LYS A N 1
ATOM 1202 C CA . LYS A 1 166 ? 12.865 -28.894 -0.755 1.00 23.64 1522 LYS A CA 1
ATOM 1203 C C . LYS A 1 166 ? 12.056 -30.033 -1.355 1.00 23.51 1522 LYS A C 1
ATOM 1204 O O . LYS A 1 166 ? 11.542 -29.925 -2.473 1.00 23.25 1522 LYS A O 1
ATOM 1210 N N . ARG A 1 167 ? 11.953 -31.122 -0.598 1.00 23.70 1523 ARG A N 1
ATOM 1211 C CA . ARG A 1 167 ? 11.240 -32.315 -1.036 1.00 24.41 1523 ARG A CA 1
ATOM 1212 C C . ARG A 1 167 ? 9.737 -32.054 -1.161 1.00 23.40 1523 ARG A C 1
ATOM 1213 O O . ARG A 1 167 ? 9.115 -32.482 -2.136 1.00 22.04 1523 ARG A O 1
ATOM 1221 N N . GLN A 1 168 ? 9.158 -31.333 -0.201 1.00 22.70 1524 GLN A N 1
ATOM 1222 C CA . GLN A 1 168 ? 7.714 -31.126 -0.215 1.00 22.46 1524 GLN A CA 1
ATOM 1223 C C . GLN A 1 168 ? 7.241 -30.246 -1.371 1.00 21.30 1524 GLN A C 1
ATOM 1224 O O . GLN A 1 168 ? 6.184 -30.508 -1.954 1.00 21.27 1524 GLN A O 1
ATOM 1230 N N . PHE A 1 169 ? 8.013 -29.219 -1.725 1.00 20.00 1525 PHE A N 1
ATOM 1231 C CA . PHE A 1 169 ? 7.640 -28.407 -2.883 1.00 19.33 1525 PHE A CA 1
ATOM 1232 C C . PHE A 1 169 ? 7.582 -29.253 -4.155 1.00 18.82 1525 PHE A C 1
ATOM 1233 O O . PHE A 1 169 ? 6.670 -29.093 -4.969 1.00 18.53 1525 PHE A O 1
ATOM 1241 N N . VAL A 1 170 ? 8.546 -30.158 -4.328 1.00 18.73 1526 VAL A N 1
ATOM 1242 C CA . VAL A 1 170 ? 8.516 -31.090 -5.466 1.00 19.02 1526 VAL A CA 1
ATOM 1243 C C . VAL A 1 170 ? 7.306 -32.035 -5.400 1.00 18.92 1526 VAL A C 1
ATOM 1244 O O . VAL A 1 170 ? 6.613 -32.224 -6.403 1.00 18.63 1526 VAL A O 1
ATOM 1248 N N . GLN A 1 171 ? 7.029 -32.590 -4.222 1.00 19.82 1527 GLN A N 1
ATOM 1249 C CA . GLN A 1 171 ? 5.905 -33.518 -4.066 1.00 20.24 1527 GLN A CA 1
ATOM 1250 C C . GLN A 1 171 ? 4.563 -32.836 -4.358 1.00 19.27 1527 GLN A C 1
ATOM 1251 O O . GLN A 1 171 ? 3.698 -33.410 -5.036 1.00 18.61 1527 GLN A O 1
ATOM 1257 N N . SER A 1 172 ? 4.398 -31.616 -3.851 1.00 19.19 1528 SER A N 1
ATOM 1258 C CA . SER A 1 172 ? 3.172 -30.854 -4.081 1.00 19.26 1528 SER A CA 1
ATOM 1259 C C . SER A 1 172 ? 2.977 -30.566 -5.564 1.00 18.27 1528 SER A C 1
ATOM 1260 O O . SER A 1 172 ? 1.863 -30.637 -6.081 1.00 18.09 1528 SER A O 1
ATOM 1263 N N . ALA A 1 173 ? 4.078 -30.266 -6.253 1.00 17.74 1529 ALA A N 1
ATOM 1264 C CA . ALA A 1 173 ? 4.025 -30.026 -7.685 1.00 17.59 1529 ALA A CA 1
ATOM 1265 C C . ALA A 1 173 ? 3.620 -31.295 -8.430 1.00 17.27 1529 ALA A C 1
ATOM 1266 O O . ALA A 1 173 ? 2.810 -31.249 -9.353 1.00 17.60 1529 ALA A O 1
ATOM 1268 N N . LYS A 1 174 ? 4.168 -32.434 -8.012 1.00 17.93 1530 LYS A N 1
ATOM 1269 C CA . LYS A 1 174 ? 3.800 -33.718 -8.600 1.00 18.87 1530 LYS A CA 1
ATOM 1270 C C . LYS A 1 174 ? 2.309 -33.977 -8.469 1.00 19.11 1530 LYS A C 1
ATOM 1271 O O . LYS A 1 174 ? 1.679 -34.453 -9.406 1.00 19.07 1530 LYS A O 1
ATOM 1277 N N . GLU A 1 175 ? 1.745 -33.648 -7.309 1.00 20.04 1531 GLU A N 1
ATOM 1278 C CA . GLU A 1 175 ? 0.315 -33.830 -7.078 1.00 20.10 1531 GLU A CA 1
ATOM 1279 C C . GLU A 1 175 ? -0.538 -32.958 -8.002 1.00 18.79 1531 GLU A C 1
ATOM 1280 O O . GLU A 1 175 ? -1.541 -33.417 -8.543 1.00 19.07 1531 GLU A O 1
ATOM 1286 N N . VAL A 1 176 ? -0.119 -31.710 -8.200 1.00 17.73 1532 VAL A N 1
ATOM 1287 C CA . VAL A 1 176 ? -0.796 -30.822 -9.144 1.00 17.77 1532 VAL A CA 1
ATOM 1288 C C . VAL A 1 176 ? -0.690 -31.384 -10.563 1.00 17.71 1532 VAL A C 1
ATOM 1289 O O . VAL A 1 176 ? -1.686 -31.469 -11.282 1.00 17.68 1532 VAL A O 1
ATOM 1293 N N . ALA A 1 177 ? 0.513 -31.794 -10.959 1.00 17.97 1533 ALA A N 1
ATOM 1294 C CA . ALA A 1 177 ? 0.730 -32.281 -12.316 1.00 18.29 1533 ALA A CA 1
ATOM 1295 C C . ALA A 1 177 ? -0.013 -33.586 -12.600 1.00 18.43 1533 ALA A C 1
ATOM 1296 O O . ALA A 1 177 ? -0.641 -33.745 -13.648 1.00 18.55 1533 ALA A O 1
ATOM 1298 N N . ASN A 1 178 ? 0.047 -34.516 -11.654 1.00 19.16 1534 ASN A N 1
ATOM 1299 C CA . ASN A 1 178 ? -0.612 -35.805 -11.851 1.00 20.60 1534 ASN A CA 1
ATOM 1300 C C . ASN A 1 178 ? -2.137 -35.730 -11.816 1.00 20.31 1534 ASN A C 1
ATOM 1301 O O . ASN A 1 178 ? -2.817 -36.385 -12.615 1.00 20.95 1534 ASN A O 1
ATOM 1306 N N . SER A 1 179 ? -2.682 -34.918 -10.913 1.00 20.47 1535 SER A N 1
ATOM 1307 C CA . SER A 1 179 ? -4.124 -34.678 -10.925 1.00 20.46 1535 SER A CA 1
ATOM 1308 C C . SER A 1 179 ? -4.570 -33.993 -12.217 1.00 20.03 1535 SER A C 1
ATOM 1309 O O . SER A 1 179 ? -5.637 -34.299 -12.752 1.00 20.43 1535 SER A O 1
ATOM 1312 N N . THR A 1 180 ? -3.743 -33.090 -12.742 1.00 19.14 1536 THR A N 1
ATOM 1313 C CA . THR A 1 180 ? -4.068 -32.430 -14.007 1.00 19.66 1536 THR A CA 1
ATOM 1314 C C . THR A 1 180 ? -4.033 -33.436 -15.156 1.00 20.15 1536 THR A C 1
ATOM 1315 O O . THR A 1 180 ? -4.903 -33.416 -16.025 1.00 20.52 1536 THR A O 1
ATOM 1319 N N . ALA A 1 181 ? -3.030 -34.314 -15.152 1.00 20.81 1537 ALA A N 1
ATOM 1320 C CA . ALA A 1 181 ? -2.912 -35.334 -16.191 1.00 21.64 1537 ALA A CA 1
ATOM 1321 C C . ALA A 1 181 ? -4.155 -36.217 -16.235 1.00 22.11 1537 ALA A C 1
ATOM 1322 O O . ALA A 1 181 ? -4.665 -36.517 -17.321 1.00 23.01 1537 ALA A O 1
ATOM 1324 N N . ASN A 1 182 ? -4.659 -36.610 -15.064 1.00 23.43 1538 ASN A N 1
ATOM 1325 C CA . ASN A 1 182 ? -5.901 -37.386 -14.988 1.00 24.63 1538 ASN A CA 1
ATOM 1326 C C . ASN A 1 182 ? -7.105 -36.613 -15.537 1.00 24.33 1538 ASN A C 1
ATOM 1327 O O . ASN A 1 182 ? -7.943 -37.185 -16.241 1.00 24.93 1538 ASN A O 1
ATOM 1332 N N . LEU A 1 183 ? -7.180 -35.318 -15.225 1.00 23.57 1539 LEU A N 1
ATOM 1333 C CA . LEU A 1 183 ? -8.218 -34.441 -15.776 1.00 23.87 1539 LEU A CA 1
ATOM 1334 C C . LEU A 1 183 ? -8.124 -34.349 -17.298 1.00 23.99 1539 LEU A C 1
ATOM 1335 O O . LEU A 1 183 ? -9.151 -34.354 -17.980 1.00 24.25 1539 LEU A O 1
ATOM 1340 N N . VAL A 1 184 ? -6.899 -34.279 -17.821 1.00 23.24 1540 VAL A N 1
ATOM 1341 C CA . VAL A 1 184 ? -6.660 -34.211 -19.270 1.00 23.96 1540 VAL A CA 1
ATOM 1342 C C . VAL A 1 184 ? -7.228 -35.429 -20.009 1.00 24.55 1540 VAL A C 1
ATOM 1343 O O . VAL A 1 184 ? -7.786 -35.287 -21.094 1.00 24.77 1540 VAL A O 1
ATOM 1347 N N . LYS A 1 185 ? -7.097 -36.615 -19.412 1.00 25.37 1541 LYS A N 1
ATOM 1348 C CA . LYS A 1 185 ? -7.727 -37.826 -19.963 1.00 27.13 1541 LYS A CA 1
ATOM 1349 C C . LYS A 1 185 ? -9.226 -37.616 -20.186 1.00 27.13 1541 LYS A C 1
ATOM 1350 O O . LYS A 1 185 ? -9.765 -37.962 -21.246 1.00 27.36 1541 LYS A O 1
ATOM 1356 N N . THR A 1 186 ? -9.897 -37.037 -19.192 1.00 27.34 1542 THR A N 1
ATOM 1357 C CA . THR A 1 186 ? -11.350 -36.859 -19.243 1.00 27.55 1542 THR A CA 1
ATOM 1358 C C . THR A 1 186 ? -11.757 -35.734 -20.193 1.00 27.66 1542 THR A C 1
ATOM 1359 O O . THR A 1 186 ? -12.822 -35.787 -20.812 1.00 28.18 1542 THR A O 1
ATOM 1363 N N . ILE A 1 187 ? -10.899 -34.725 -20.308 1.00 27.13 1543 ILE A N 1
ATOM 1364 C CA . ILE A 1 187 ? -11.107 -33.647 -21.265 1.00 27.43 1543 ILE A CA 1
ATOM 1365 C C . ILE A 1 187 ? -11.054 -34.191 -22.692 1.00 28.31 1543 ILE A C 1
ATOM 1366 O O . ILE A 1 187 ? -11.902 -33.849 -23.522 1.00 27.85 1543 ILE A O 1
ATOM 1371 N N . LYS A 1 188 ? -10.075 -35.056 -22.959 1.00 28.94 1544 LYS A N 1
ATOM 1372 C CA . LYS A 1 188 ? -9.953 -35.733 -24.249 1.00 29.99 1544 LYS A CA 1
ATOM 1373 C C . LYS A 1 188 ? -11.197 -36.552 -24.566 1.00 30.54 1544 LYS A C 1
ATOM 1374 O O . LYS A 1 188 ? -11.705 -36.513 -25.690 1.00 30.87 1544 LYS A O 1
ATOM 1380 N N . ALA A 1 189 ? -11.680 -37.294 -23.570 1.00 30.58 1545 ALA A N 1
ATOM 1381 C CA . ALA A 1 189 ? -12.877 -38.124 -23.732 1.00 30.93 1545 ALA A CA 1
ATOM 1382 C C . ALA A 1 189 ? -14.117 -37.279 -24.030 1.00 31.49 1545 ALA A C 1
ATOM 1383 O O . ALA A 1 189 ? -14.911 -37.625 -24.912 1.00 31.78 1545 ALA A O 1
ATOM 1385 N N . LEU A 1 190 ? -14.268 -36.175 -23.296 1.00 31.30 1546 LEU A N 1
ATOM 1386 C CA . LEU A 1 190 ? -15.404 -35.266 -23.441 1.00 31.53 1546 LEU A CA 1
ATOM 1387 C C . LEU A 1 190 ? -15.397 -34.546 -24.788 1.00 32.26 1546 LEU A C 1
ATOM 1388 O O . LEU A 1 190 ? -16.450 -34.364 -25.401 1.00 32.22 1546 LEU A O 1
ATOM 1393 N N . ASP A 1 191 ? -14.211 -34.142 -25.241 1.00 32.73 1547 ASP A N 1
ATOM 1394 C CA . ASP A 1 191 ? -14.058 -33.499 -26.545 1.00 33.93 1547 ASP A CA 1
ATOM 1395 C C . ASP A 1 191 ? -14.357 -34.466 -27.696 1.00 34.93 1547 ASP A C 1
ATOM 1396 O O . ASP A 1 191 ? -14.909 -34.061 -28.723 1.00 35.51 1547 ASP A O 1
ATOM 1401 N N . GLY A 1 192 ? -13.985 -35.733 -27.513 1.00 35.54 1548 GLY A N 1
ATOM 1402 C CA . GLY A 1 192 ? -14.197 -36.770 -28.524 1.00 36.75 1548 GLY A CA 1
ATOM 1403 C C . GLY A 1 192 ? -15.630 -37.265 -28.606 1.00 37.95 1548 GLY A C 1
ATOM 1404 O O . GLY A 1 192 ? -16.096 -37.657 -29.677 1.00 39.16 1548 GLY A O 1
ATOM 1405 N N . ASP A 1 193 ? -16.324 -37.252 -27.470 1.00 37.93 1549 ASP A N 1
ATOM 1406 C CA . ASP A 1 193 ? -17.725 -37.658 -27.393 1.00 38.89 1549 ASP A CA 1
ATOM 1407 C C . ASP A 1 193 ? -18.437 -36.821 -26.331 1.00 38.05 1549 ASP A C 1
ATOM 1408 O O . ASP A 1 193 ? -18.347 -37.105 -25.131 1.00 36.81 1549 ASP A O 1
ATOM 1413 N N . PHE A 1 194 ? -19.140 -35.788 -26.788 1.00 37.67 1550 PHE A N 1
ATOM 1414 C CA . PHE A 1 194 ? -19.702 -34.764 -25.909 1.00 37.50 1550 PHE A CA 1
ATOM 1415 C C . PHE A 1 194 ? -21.013 -35.232 -25.268 1.00 39.00 1550 PHE A C 1
ATOM 1416 O O . PHE A 1 194 ? -22.097 -34.730 -25.581 1.00 39.09 1550 PHE A O 1
ATOM 1424 N N . THR A 1 195 ? -20.886 -36.200 -24.363 1.00 39.52 1551 THR A N 1
ATOM 1425 C CA . THR A 1 195 ? -22.029 -36.820 -23.690 1.00 41.03 1551 THR A CA 1
ATOM 1426 C C . THR A 1 195 ? -22.172 -36.304 -22.259 1.00 42.45 1551 THR A C 1
ATOM 1427 O O . THR A 1 195 ? -21.203 -35.822 -21.668 1.00 41.21 1551 THR A O 1
ATOM 1431 N N . GLU A 1 196 ? -23.378 -36.422 -21.704 1.00 43.80 1552 GLU A N 1
ATOM 1432 C CA . GLU A 1 196 ? -23.664 -35.991 -20.333 1.00 45.06 1552 GLU A CA 1
ATOM 1433 C C . GLU A 1 196 ? -22.860 -36.802 -19.312 1.00 44.97 1552 GLU A C 1
ATOM 1434 O O . GLU A 1 196 ? -22.469 -36.283 -18.260 1.00 44.56 1552 GLU A O 1
ATOM 1440 N N . GLU A 1 197 ? -22.614 -38.068 -19.644 1.00 44.54 1553 GLU A N 1
ATOM 1441 C CA . GLU A 1 197 ? -21.829 -38.972 -18.811 1.00 44.59 1553 GLU A CA 1
ATOM 1442 C C . GLU A 1 197 ? -20.356 -38.549 -18.779 1.00 42.74 1553 GLU A C 1
ATOM 1443 O O . GLU A 1 197 ? -19.726 -38.554 -17.715 1.00 41.43 1553 GLU A O 1
ATOM 1449 N N . ASN A 1 198 ? -19.816 -38.184 -19.943 1.00 41.01 1554 ASN A N 1
ATOM 1450 C CA . ASN A 1 198 ? -18.440 -37.687 -20.036 1.00 39.52 1554 ASN A CA 1
ATOM 1451 C C . ASN A 1 198 ? -18.263 -36.321 -19.375 1.00 38.75 1554 ASN A C 1
ATOM 1452 O O . ASN A 1 198 ? -17.196 -36.029 -18.829 1.00 36.90 1554 ASN A O 1
ATOM 1457 N N . ARG A 1 199 ? -19.308 -35.496 -19.419 1.00 38.18 1555 ARG A N 1
ATOM 1458 C CA . ARG A 1 199 ? -19.324 -34.219 -18.699 1.00 38.08 1555 ARG A CA 1
ATOM 1459 C C . ARG A 1 199 ? -19.208 -34.457 -17.198 1.00 37.27 1555 ARG A C 1
ATOM 1460 O O . ARG A 1 199 ? -18.462 -33.762 -16.509 1.00 36.62 1555 ARG A O 1
ATOM 1468 N N . ALA A 1 200 ? -19.943 -35.453 -16.705 1.00 36.81 1556 ALA A N 1
ATOM 1469 C CA . ALA A 1 200 ? -19.900 -35.833 -15.296 1.00 36.22 1556 ALA A CA 1
ATOM 1470 C C . ALA A 1 200 ? -18.539 -36.399 -14.892 1.00 35.46 1556 ALA A C 1
ATOM 1471 O O . ALA A 1 200 ? -18.062 -36.139 -13.787 1.00 35.72 1556 ALA A O 1
ATOM 1473 N N . GLN A 1 201 ? -17.923 -37.165 -15.791 1.00 35.08 1557 GLN A N 1
ATOM 1474 C CA . GLN A 1 201 ? -16.608 -37.768 -15.552 1.00 34.55 1557 GLN A CA 1
ATOM 1475 C C . GLN A 1 201 ? -15.515 -36.702 -15.504 1.00 33.08 1557 GLN A C 1
ATOM 1476 O O . GLN A 1 201 ? -14.569 -36.805 -14.722 1.00 31.97 1557 GLN A O 1
ATOM 1482 N N . CYS A 1 202 ? -15.664 -35.681 -16.344 1.00 31.88 1558 CYS A N 1
ATOM 1483 C CA . CYS A 1 202 ? -14.755 -34.539 -16.364 1.00 31.09 1558 CYS A CA 1
ATOM 1484 C C . CYS A 1 202 ? -14.905 -33.707 -15.084 1.00 31.11 1558 CYS A C 1
ATOM 1485 O O . CYS A 1 202 ? -13.908 -33.390 -14.428 1.00 30.42 1558 CYS A O 1
ATOM 1488 N N . ARG A 1 203 ? -16.149 -33.380 -14.726 1.00 31.71 1559 ARG A N 1
ATOM 1489 C CA . ARG A 1 203 ? -16.458 -32.672 -13.477 1.00 32.24 1559 ARG A CA 1
ATOM 1490 C C . ARG A 1 203 ? -15.816 -33.359 -12.272 1.00 31.13 1559 ARG A C 1
ATOM 1491 O O . ARG A 1 203 ? -15.222 -32.701 -11.417 1.00 30.47 1559 ARG A O 1
ATOM 1499 N N . ALA A 1 204 ? -15.954 -34.684 -12.219 1.00 30.49 1560 ALA A N 1
ATOM 1500 C CA . ALA A 1 204 ? -15.416 -35.504 -11.137 1.00 29.79 1560 ALA A CA 1
ATOM 1501 C C . ALA A 1 204 ? -13.893 -35.409 -11.040 1.00 29.00 1560 ALA A C 1
ATOM 1502 O O . ALA A 1 204 ? -13.337 -35.324 -9.941 1.00 28.84 1560 ALA A O 1
ATOM 1504 N N . ALA A 1 205 ? -13.229 -35.407 -12.195 1.00 28.60 1561 ALA A N 1
ATOM 1505 C CA . ALA A 1 205 ? -11.771 -35.383 -12.240 1.00 27.50 1561 ALA A CA 1
ATOM 1506 C C . ALA A 1 205 ? -11.185 -34.020 -11.861 1.00 26.55 1561 ALA A C 1
ATOM 1507 O O . ALA A 1 205 ? -9.988 -33.925 -11.586 1.00 26.34 1561 ALA A O 1
ATOM 1509 N N . THR A 1 206 ? -12.018 -32.975 -11.821 1.00 25.53 1562 THR A N 1
ATOM 1510 C CA . THR A 1 206 ? -11.564 -31.669 -11.303 1.00 24.63 1562 THR A CA 1
ATOM 1511 C C . THR A 1 206 ? -11.300 -31.685 -9.790 1.00 24.51 1562 THR A C 1
ATOM 1512 O O . THR A 1 206 ? -10.473 -30.931 -9.295 1.00 23.70 1562 THR A O 1
ATOM 1516 N N . ALA A 1 207 ? -12.010 -32.540 -9.056 1.00 24.81 1563 ALA A N 1
ATOM 1517 C CA . ALA A 1 207 ? -11.866 -32.594 -7.600 1.00 24.96 1563 ALA A CA 1
ATOM 1518 C C . ALA A 1 207 ? -10.427 -32.836 -7.103 1.00 23.96 1563 ALA A C 1
ATOM 1519 O O . ALA A 1 207 ? -9.948 -32.074 -6.258 1.00 24.17 1563 ALA A O 1
ATOM 1521 N N . PRO A 1 208 ? -9.728 -33.879 -7.623 1.00 23.80 1564 PRO A N 1
ATOM 1522 C CA . PRO A 1 208 ? -8.347 -34.099 -7.176 1.00 23.06 1564 PRO A CA 1
ATOM 1523 C C . PRO A 1 208 ? -7.413 -32.931 -7.495 1.00 22.21 1564 PRO A C 1
ATOM 1524 O O . PRO A 1 208 ? -6.503 -32.646 -6.716 1.00 22.24 1564 PRO A O 1
ATOM 1528 N N . LEU A 1 209 ? -7.660 -32.255 -8.615 1.00 21.88 1565 LEU A N 1
ATOM 1529 C CA . LEU A 1 209 ? -6.880 -31.068 -8.960 1.00 21.17 1565 LEU A CA 1
ATOM 1530 C C . LEU A 1 209 ? -7.149 -29.929 -7.982 1.00 21.20 1565 LEU A C 1
ATOM 1531 O O . LEU A 1 209 ? -6.213 -29.307 -7.485 1.00 20.13 1565 LEU A O 1
ATOM 1536 N N . LEU A 1 210 ? -8.425 -29.669 -7.691 1.00 21.72 1566 LEU A N 1
ATOM 1537 C CA . LEU A 1 210 ? -8.775 -28.638 -6.716 1.00 22.53 1566 LEU A CA 1
ATOM 1538 C C . LEU A 1 210 ? -8.149 -28.935 -5.348 1.00 22.09 1566 LEU A C 1
ATOM 1539 O O . LEU A 1 210 ? -7.663 -28.033 -4.666 1.00 21.79 1566 LEU A O 1
ATOM 1544 N N . GLU A 1 211 ? -8.157 -30.208 -4.965 1.00 22.54 1567 GLU A N 1
ATOM 1545 C CA . GLU A 1 211 ? -7.529 -30.633 -3.719 1.00 23.76 1567 GLU A CA 1
ATOM 1546 C C . GLU A 1 211 ? -6.015 -30.421 -3.746 1.00 22.75 1567 GLU A C 1
ATOM 1547 O O . GLU A 1 211 ? -5.442 -29.925 -2.775 1.00 22.65 1567 GLU A O 1
ATOM 1553 N N . ALA A 1 212 ? -5.385 -30.743 -4.876 1.00 22.13 1568 ALA A N 1
ATOM 1554 C CA . ALA A 1 212 ? -3.945 -30.513 -5.038 1.00 21.53 1568 ALA A CA 1
ATOM 1555 C C . ALA A 1 212 ? -3.574 -29.028 -4.950 1.00 20.95 1568 ALA A C 1
ATOM 1556 O O . ALA A 1 212 ? -2.590 -28.662 -4.300 1.00 20.31 1568 ALA A O 1
ATOM 1558 N N . VAL A 1 213 ? -4.386 -28.185 -5.582 1.00 21.09 1569 VAL A N 1
ATOM 1559 C CA . VAL A 1 213 ? -4.226 -26.733 -5.510 1.00 21.78 1569 VAL A CA 1
ATOM 1560 C C . VAL A 1 213 ? -4.393 -26.230 -4.076 1.00 22.26 1569 VAL A C 1
ATOM 1561 O O . VAL A 1 213 ? -3.579 -25.440 -3.590 1.00 21.65 1569 VAL A O 1
ATOM 1565 N N . ASP A 1 214 ? -5.427 -26.711 -3.391 1.00 23.90 1570 ASP A N 1
ATOM 1566 C CA . ASP A 1 214 ? -5.654 -26.296 -2.010 1.00 25.53 1570 ASP A CA 1
ATOM 1567 C C . ASP A 1 214 ? -4.515 -26.741 -1.088 1.00 24.49 1570 ASP A C 1
ATOM 1568 O O . ASP A 1 214 ? -4.035 -25.942 -0.278 1.00 24.71 1570 ASP A O 1
ATOM 1573 N N . ASN A 1 215 ? -4.081 -27.998 -1.236 1.00 24.39 1571 ASN A N 1
ATOM 1574 C CA . ASN A 1 215 ? -2.976 -28.564 -0.445 1.00 24.66 1571 ASN A CA 1
ATOM 1575 C C . ASN A 1 215 ? -1.663 -27.812 -0.635 1.00 24.17 1571 ASN A C 1
ATOM 1576 O O . ASN A 1 215 ? -0.922 -27.588 0.324 1.00 24.17 1571 ASN A O 1
ATOM 1581 N N . LEU A 1 216 ? -1.368 -27.437 -1.879 1.00 23.11 1572 LEU A N 1
ATOM 1582 C CA . LEU A 1 216 ? -0.170 -26.655 -2.148 1.00 22.80 1572 LEU A CA 1
ATOM 1583 C C . LEU A 1 216 ? -0.297 -25.250 -1.569 1.00 23.28 1572 LEU A C 1
ATOM 1584 O O . LEU A 1 216 ? 0.659 -24.733 -0.996 1.00 23.63 1572 LEU A O 1
ATOM 1589 N N . SER A 1 217 ? -1.478 -24.648 -1.700 1.00 23.83 1573 SER A N 1
ATOM 1590 C CA . SER A 1 217 ? -1.712 -23.316 -1.142 1.00 24.50 1573 SER A CA 1
ATOM 1591 C C . SER A 1 217 ? -1.511 -23.315 0.375 1.00 25.10 1573 SER A C 1
ATOM 1592 O O . SER A 1 217 ? -0.882 -22.403 0.921 1.00 25.45 1573 SER A O 1
ATOM 1595 N N . ALA A 1 218 ? -2.025 -24.349 1.038 1.00 25.73 1574 ALA A N 1
ATOM 1596 C CA . ALA A 1 218 ? -1.850 -24.511 2.481 1.00 26.63 1574 ALA A CA 1
ATOM 1597 C C . ALA A 1 218 ? -0.377 -24.667 2.865 1.00 26.42 1574 ALA A C 1
ATOM 1598 O O . ALA A 1 218 ? 0.103 -24.009 3.793 1.00 26.78 1574 ALA A O 1
ATOM 1600 N N . PHE A 1 219 ? 0.343 -25.521 2.136 1.00 25.77 1575 PHE A N 1
ATOM 1601 C CA . PHE A 1 219 ? 1.762 -25.733 2.409 1.00 25.98 1575 PHE A CA 1
ATOM 1602 C C . PHE A 1 219 ? 2.606 -24.480 2.146 1.00 25.71 1575 PHE A C 1
ATOM 1603 O O . PHE A 1 219 ? 3.449 -24.114 2.967 1.00 25.31 1575 PHE A O 1
ATOM 1611 N N . ALA A 1 220 ? 2.364 -23.825 1.009 1.00 25.38 1576 ALA A N 1
ATOM 1612 C CA . ALA A 1 220 ? 3.179 -22.685 0.576 1.00 25.53 1576 ALA A CA 1
ATOM 1613 C C . ALA A 1 220 ? 2.946 -21.430 1.410 1.00 26.37 1576 ALA A C 1
ATOM 1614 O O . ALA A 1 220 ? 3.749 -20.499 1.372 1.00 25.94 1576 ALA A O 1
ATOM 1616 N N . SER A 1 221 ? 1.856 -21.419 2.169 1.00 27.30 1577 SER A N 1
ATOM 1617 C CA . SER A 1 221 ? 1.487 -20.250 2.967 1.00 29.03 1577 SER A CA 1
ATOM 1618 C C . SER A 1 221 ? 2.170 -20.200 4.332 1.00 29.04 1577 SER A C 1
ATOM 1619 O O .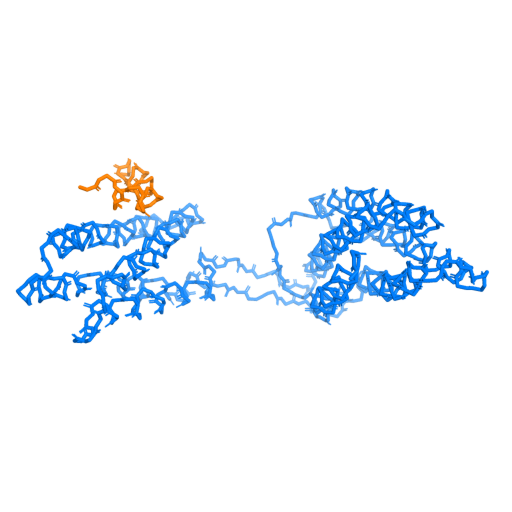 SER A 1 221 ? 1.975 -19.247 5.090 1.00 30.60 1577 SER A O 1
ATOM 1622 N N . ASN A 1 222 ? 2.968 -21.226 4.641 1.00 28.58 1578 ASN A N 1
ATOM 1623 C CA . ASN A 1 222 ? 3.785 -21.252 5.855 1.00 28.99 1578 ASN A CA 1
ATOM 1624 C C . ASN A 1 222 ? 4.532 -19.928 6.010 1.00 28.90 1578 ASN A C 1
ATOM 1625 O O . ASN A 1 222 ? 5.249 -19.515 5.099 1.00 28.44 1578 ASN A O 1
ATOM 1630 N N . PRO A 1 223 ? 4.357 -19.252 7.161 1.00 29.47 1579 PRO A N 1
ATOM 1631 C CA . PRO A 1 223 ? 5.028 -17.979 7.425 1.00 29.94 1579 PRO A CA 1
ATOM 1632 C C . PRO A 1 223 ? 6.546 -18.051 7.235 1.00 29.89 1579 PRO A C 1
ATOM 1633 O O . PRO A 1 223 ? 7.168 -17.044 6.903 1.00 30.15 1579 PRO A O 1
ATOM 1637 N N . GLU A 1 224 ? 7.118 -19.242 7.420 1.00 29.98 1580 GLU A N 1
ATOM 1638 C CA A GLU A 1 224 ? 8.556 -19.438 7.252 0.50 30.07 1580 GLU A CA 1
ATOM 1639 C CA B GLU A 1 224 ? 8.554 -19.474 7.248 0.50 30.02 1580 GLU A CA 1
ATOM 1640 C C . GLU A 1 224 ? 9.001 -19.277 5.794 1.00 29.25 1580 GLU A C 1
ATOM 1641 O O . GLU A 1 224 ? 10.178 -19.031 5.518 1.00 28.68 1580 GLU A O 1
ATOM 1652 N N . PHE A 1 225 ? 8.056 -19.385 4.862 1.00 27.38 1581 PHE A N 1
ATOM 1653 C CA . PHE A 1 225 ? 8.370 -19.238 3.440 1.00 26.29 1581 PHE A CA 1
ATOM 1654 C C . PHE A 1 225 ? 8.067 -17.841 2.902 1.00 26.10 1581 PHE A C 1
ATOM 1655 O O . PHE A 1 225 ? 8.386 -17.544 1.748 1.00 25.90 1581 PHE A O 1
ATOM 1663 N N . SER A 1 226 ? 7.456 -17.003 3.738 1.00 26.78 1582 SER A N 1
ATOM 1664 C CA A SER A 1 226 ? 6.987 -15.684 3.317 0.50 26.97 1582 SER A CA 1
ATOM 1665 C CA B SER A 1 226 ? 6.985 -15.678 3.331 0.50 26.93 1582 SER A CA 1
ATOM 1666 C C . SER A 1 226 ? 8.120 -14.678 3.132 1.00 27.12 1582 SER A C 1
ATOM 1667 O O . SER A 1 226 ? 9.203 -14.829 3.699 1.00 27.11 1582 SER A O 1
ATOM 1672 N N . SER A 1 227 ? 7.856 -13.651 2.332 1.00 27.91 1583 SER A N 1
ATOM 1673 C CA . SER A 1 227 ? 8.801 -12.559 2.165 1.00 28.77 1583 SER A CA 1
ATOM 1674 C C . SER A 1 227 ? 8.808 -11.713 3.438 1.00 29.21 1583 SER A C 1
ATOM 1675 O O . SER A 1 227 ? 7.809 -11.644 4.157 1.00 29.92 1583 SER A O 1
ATOM 1678 N N . VAL A 1 228 ? 9.950 -11.105 3.725 1.00 28.92 1584 VAL A N 1
ATOM 1679 C CA . VAL A 1 228 ? 10.057 -10.151 4.820 1.00 28.77 1584 VAL A CA 1
ATOM 1680 C C . VAL A 1 228 ? 10.430 -8.810 4.183 1.00 28.04 1584 VAL A C 1
ATOM 1681 O O . VAL A 1 228 ? 11.429 -8.727 3.467 1.00 28.34 1584 VAL A O 1
ATOM 1685 N N . PRO A 1 229 ? 9.609 -7.770 4.412 1.00 27.23 1585 PRO A N 1
ATOM 1686 C CA . PRO A 1 229 ? 9.865 -6.471 3.776 1.00 26.87 1585 PRO A CA 1
ATOM 1687 C C . PRO A 1 229 ? 11.181 -5.849 4.231 1.00 26.83 1585 PRO A C 1
ATOM 1688 O O . PRO A 1 229 ? 11.605 -6.045 5.372 1.00 27.01 1585 PRO A O 1
ATOM 1692 N N . ALA A 1 230 ? 11.827 -5.123 3.324 1.00 26.54 1586 ALA A N 1
ATOM 1693 C CA . ALA A 1 230 ? 12.963 -4.294 3.691 1.00 27.25 1586 ALA A CA 1
ATOM 1694 C C . ALA A 1 230 ? 12.496 -3.136 4.565 1.00 27.88 1586 ALA A C 1
ATOM 1695 O O . ALA A 1 230 ? 11.340 -2.713 4.496 1.00 27.55 1586 ALA A O 1
ATOM 1697 N N . GLN A 1 231 ? 13.406 -2.642 5.395 1.00 29.22 1587 GLN A N 1
ATOM 1698 C CA . GLN A 1 231 ? 13.183 -1.425 6.161 1.00 29.92 1587 GLN A CA 1
ATOM 1699 C C . GLN A 1 231 ? 14.260 -0.436 5.744 1.00 29.31 1587 GLN A C 1
ATOM 1700 O O . GLN A 1 231 ? 15.449 -0.689 5.938 1.00 30.18 1587 GLN A O 1
ATOM 1706 N N . ILE A 1 232 ? 13.844 0.677 5.147 1.00 28.06 1588 ILE A N 1
ATOM 1707 C CA . ILE A 1 232 ? 14.788 1.668 4.646 1.00 27.40 1588 ILE A CA 1
ATOM 1708 C C . ILE A 1 232 ? 14.881 2.828 5.624 1.00 26.84 1588 ILE A C 1
ATOM 1709 O O . ILE A 1 232 ? 13.865 3.423 5.997 1.00 26.84 1588 ILE A O 1
ATOM 1714 N N . SER A 1 233 ? 16.107 3.134 6.040 1.00 26.60 1589 SER A N 1
ATOM 1715 C CA . SER A 1 233 ? 16.374 4.245 6.944 1.00 26.78 1589 SER A CA 1
ATOM 1716 C C . SER A 1 233 ? 16.210 5.604 6.247 1.00 26.18 1589 SER A C 1
ATOM 1717 O O . SER A 1 233 ? 16.288 5.688 5.021 1.00 24.67 1589 SER A O 1
ATOM 1720 N N . PRO A 1 234 ? 15.982 6.683 7.027 1.00 26.20 1590 PRO A N 1
ATOM 1721 C CA . PRO A 1 234 ? 15.941 8.024 6.437 1.00 26.18 1590 PRO A CA 1
ATOM 1722 C C . PRO A 1 234 ? 17.210 8.367 5.646 1.00 25.63 1590 PRO A C 1
ATOM 1723 O O . PRO A 1 234 ? 17.124 9.008 4.603 1.00 24.76 1590 PRO A O 1
ATOM 1727 N N . GLU A 1 235 ? 18.368 7.919 6.130 1.00 26.77 1591 GLU A N 1
ATOM 1728 C CA A GLU A 1 235 ? 19.639 8.119 5.436 0.50 26.71 1591 GLU A CA 1
ATOM 1729 C CA B GLU A 1 235 ? 19.624 8.148 5.414 0.50 26.96 1591 GLU A CA 1
ATOM 1730 C C . GLU A 1 235 ? 19.634 7.385 4.089 1.00 26.18 1591 GLU A C 1
ATOM 1731 O O . GLU A 1 235 ? 20.112 7.908 3.074 1.00 26.50 1591 GLU A O 1
ATOM 1742 N N . GLY A 1 236 ? 19.084 6.171 4.090 1.00 25.22 1592 GLY A N 1
ATOM 1743 C CA . GLY A 1 236 ? 18.939 5.377 2.867 1.00 23.80 1592 GLY A CA 1
ATOM 1744 C C . GLY A 1 236 ? 18.040 6.080 1.866 1.00 23.22 1592 GLY A C 1
ATOM 1745 O O . GLY A 1 236 ? 18.344 6.122 0.670 1.00 22.42 1592 GLY A O 1
ATOM 1746 N N . ARG A 1 237 ? 16.942 6.651 2.361 1.00 23.02 1593 ARG A N 1
ATOM 1747 C CA . ARG A 1 237 ? 16.024 7.413 1.518 1.00 23.22 1593 ARG A CA 1
ATOM 1748 C C . ARG A 1 237 ? 16.689 8.643 0.907 1.00 23.36 1593 ARG A C 1
ATOM 1749 O O . ARG A 1 237 ? 16.460 8.953 -0.259 1.00 23.29 1593 ARG A O 1
ATOM 1757 N N . ALA A 1 238 ? 17.499 9.347 1.697 1.00 23.59 1594 ALA A N 1
ATOM 1758 C CA . ALA A 1 238 ? 18.242 10.496 1.193 1.00 23.92 1594 ALA A CA 1
ATOM 1759 C C . ALA A 1 238 ? 19.257 10.079 0.129 1.00 23.85 1594 ALA A C 1
ATOM 1760 O O . ALA A 1 238 ? 19.440 10.776 -0.860 1.00 24.03 1594 ALA A O 1
ATOM 1762 N N . ALA A 1 239 ? 19.896 8.931 0.332 1.00 24.28 1595 ALA A N 1
ATOM 1763 C CA . ALA A 1 239 ? 20.923 8.453 -0.593 1.00 24.40 1595 ALA A CA 1
ATOM 1764 C C . ALA A 1 239 ? 20.368 8.080 -1.972 1.00 24.31 1595 ALA A C 1
ATOM 1765 O O . ALA A 1 239 ? 21.044 8.263 -2.985 1.00 24.74 1595 ALA A O 1
ATOM 1767 N N . MET A 1 240 ? 19.140 7.572 -2.007 1.00 23.99 1596 MET A N 1
ATOM 1768 C CA A MET A 1 240 ? 18.524 7.126 -3.256 0.50 24.01 1596 MET A CA 1
ATOM 1769 C CA B MET A 1 240 ? 18.534 7.128 -3.262 0.50 23.91 1596 MET A CA 1
ATOM 1770 C C . MET A 1 240 ? 17.824 8.262 -4.001 1.00 24.00 1596 MET A C 1
ATOM 1771 O O . MET A 1 240 ? 17.463 8.114 -5.169 1.00 23.17 1596 MET A O 1
ATOM 1780 N N . GLU A 1 241 ? 17.624 9.392 -3.324 1.00 24.96 1597 GLU A N 1
ATOM 1781 C CA . GLU A 1 241 ? 16.864 10.491 -3.928 1.00 25.89 1597 GLU A CA 1
ATOM 1782 C C . GLU A 1 241 ? 17.394 11.011 -5.285 1.00 24.89 1597 GLU A C 1
ATOM 1783 O O . G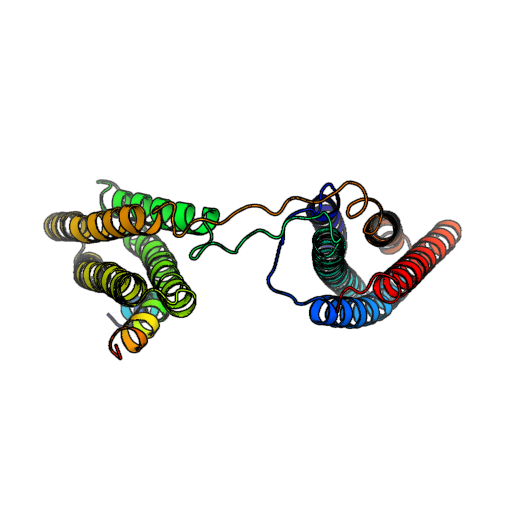LU A 1 241 ? 16.592 11.213 -6.200 1.00 24.53 1597 GLU A O 1
ATOM 1789 N N . PRO A 1 242 ? 18.726 11.206 -5.433 1.00 24.36 1598 PRO A N 1
ATOM 1790 C CA . PRO A 1 242 ? 19.220 11.697 -6.731 1.00 24.22 1598 PRO A CA 1
ATOM 1791 C C . PRO A 1 242 ? 18.896 10.778 -7.914 1.00 23.18 1598 PRO A C 1
ATOM 1792 O O . PRO A 1 242 ? 18.613 11.264 -9.015 1.00 22.99 1598 PRO A O 1
ATOM 1796 N N . ILE A 1 243 ? 18.933 9.467 -7.683 1.00 22.07 1599 ILE A N 1
ATOM 1797 C CA . ILE A 1 243 ? 18.513 8.498 -8.700 1.00 21.82 1599 ILE A CA 1
ATOM 1798 C C . ILE A 1 243 ? 17.031 8.680 -9.030 1.00 21.27 1599 ILE A C 1
ATOM 1799 O O . ILE A 1 243 ? 16.653 8.765 -10.200 1.00 20.55 1599 ILE A O 1
ATOM 1804 N N . VAL A 1 244 ? 16.200 8.761 -7.990 1.00 20.98 1600 VAL A N 1
ATOM 1805 C CA . VAL A 1 244 ? 14.756 8.901 -8.174 1.00 21.32 1600 VAL A CA 1
ATOM 1806 C C . VAL A 1 244 ? 14.395 10.204 -8.899 1.00 20.89 1600 VAL A C 1
ATOM 1807 O O . VAL A 1 244 ? 13.593 10.184 -9.847 1.00 20.87 1600 VAL A O 1
ATOM 1811 N N . ILE A 1 245 ? 14.989 11.319 -8.473 1.00 20.72 1601 ILE A N 1
ATOM 1812 C CA . ILE A 1 245 ? 14.685 12.628 -9.077 1.00 21.42 1601 ILE A CA 1
ATOM 1813 C C . ILE A 1 245 ? 15.060 12.643 -10.561 1.00 20.65 1601 ILE A C 1
ATOM 1814 O O . ILE A 1 245 ? 14.290 13.132 -11.394 1.00 20.26 1601 ILE A O 1
ATOM 1819 N N . SER A 1 246 ? 16.223 12.092 -10.893 1.00 20.59 1602 SER A N 1
ATOM 1820 C CA . SER A 1 246 ? 16.654 12.056 -12.287 1.00 20.10 1602 SER A CA 1
ATOM 1821 C C . SER A 1 246 ? 15.753 11.184 -13.158 1.00 19.00 1602 SER A C 1
ATOM 1822 O O . SER A 1 246 ? 15.445 11.546 -14.294 1.00 18.93 1602 SER A O 1
ATOM 1825 N N . ALA A 1 247 ? 15.318 10.045 -12.612 1.00 18.53 1603 ALA A N 1
ATOM 1826 C CA . ALA A 1 247 ? 14.406 9.149 -13.334 1.00 18.62 1603 ALA A CA 1
ATOM 1827 C C . ALA A 1 247 ? 13.046 9.824 -13.568 1.00 18.65 1603 ALA A C 1
ATOM 1828 O O . ALA A 1 247 ? 12.477 9.709 -14.658 1.00 18.75 1603 ALA A O 1
ATOM 1830 N N . LYS A 1 248 ? 12.537 10.515 -12.547 1.00 18.88 1604 LYS A N 1
ATOM 1831 C CA . LYS A 1 248 ? 11.279 11.264 -12.664 1.00 19.57 1604 LYS A CA 1
ATOM 1832 C C . LYS A 1 248 ? 11.370 12.384 -13.698 1.00 19.32 1604 LYS A C 1
ATOM 1833 O O . LYS A 1 248 ? 10.456 12.573 -14.509 1.00 19.28 1604 LYS A O 1
ATOM 1839 N N . THR A 1 249 ? 12.477 13.124 -13.670 1.00 19.60 1605 THR A N 1
ATOM 1840 C CA . THR A 1 249 ? 12.699 14.205 -14.627 1.00 19.80 1605 THR A CA 1
ATOM 1841 C C . THR A 1 249 ? 12.785 13.660 -16.056 1.00 19.00 1605 THR A C 1
ATOM 1842 O O . THR A 1 249 ? 12.230 14.248 -16.987 1.00 19.35 1605 THR A O 1
ATOM 1846 N N . MET A 1 250 ? 13.449 12.518 -16.218 1.00 18.42 1606 MET A N 1
ATOM 1847 C CA A MET A 1 250 ? 13.546 11.887 -17.514 0.50 18.23 1606 MET A CA 1
ATOM 1848 C CA B MET A 1 250 ? 13.543 11.844 -17.511 0.50 18.50 1606 MET A CA 1
ATOM 1849 C C . MET A 1 250 ? 12.151 11.578 -18.072 1.00 18.03 1606 MET A C 1
ATOM 1850 O O . MET A 1 250 ? 11.859 11.892 -19.226 1.00 18.03 1606 MET A O 1
ATOM 1859 N N . LEU A 1 251 ? 11.290 10.996 -17.242 1.00 17.89 1607 LEU A N 1
ATOM 1860 C CA . LEU A 1 251 ? 9.950 10.630 -17.685 1.00 18.09 1607 LEU A CA 1
ATOM 1861 C C . LEU A 1 251 ? 9.079 11.840 -18.001 1.00 17.96 1607 LEU A C 1
ATOM 1862 O O . LEU A 1 251 ? 8.255 11.784 -18.919 1.00 18.55 1607 LEU A O 1
ATOM 1867 N N . GLU A 1 252 ? 9.254 12.924 -17.248 1.00 18.29 1608 GLU A N 1
ATOM 1868 C CA . GLU A 1 252 ? 8.508 14.154 -17.519 1.00 18.66 1608 GLU A CA 1
ATOM 1869 C C . GLU A 1 252 ? 8.848 14.688 -18.913 1.00 18.52 1608 GLU A C 1
ATOM 1870 O O . GLU A 1 252 ? 7.956 15.028 -19.700 1.00 18.45 1608 GLU A O 1
ATOM 1876 N N . SER A 1 253 ? 10.138 14.753 -19.220 1.00 18.09 1609 SER A N 1
ATOM 1877 C CA . SER A 1 253 ? 10.591 15.216 -20.52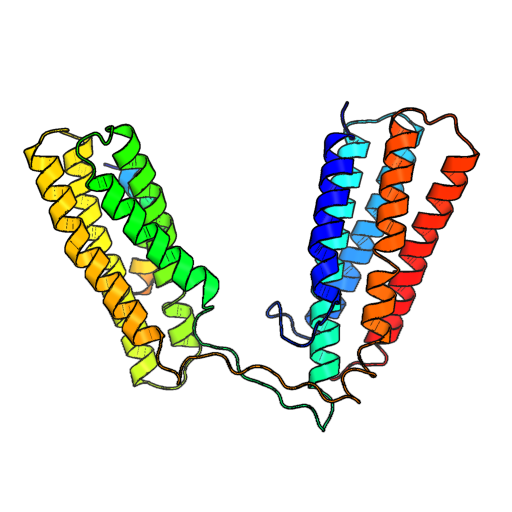6 1.00 18.07 1609 SER A CA 1
ATOM 1878 C C . SER A 1 253 ? 10.215 14.252 -21.651 1.00 17.48 1609 SER A C 1
ATOM 1879 O O . SER A 1 253 ? 9.868 14.686 -22.743 1.00 17.53 1609 SER A O 1
ATOM 1882 N N . ALA A 1 254 ? 10.275 12.945 -21.380 1.00 16.94 1610 ALA A N 1
ATOM 1883 C CA . ALA A 1 254 ? 9.856 11.953 -22.365 1.00 17.61 1610 ALA A CA 1
ATOM 1884 C C . ALA A 1 254 ? 8.375 12.071 -22.716 1.00 17.58 1610 ALA A C 1
ATOM 1885 O O . ALA A 1 254 ? 7.999 11.931 -23.877 1.00 17.42 1610 ALA A O 1
ATOM 1887 N N . GLY A 1 255 ? 7.538 12.338 -21.714 1.00 17.46 1611 GLY A N 1
ATOM 1888 C CA . GLY A 1 255 ? 6.117 12.577 -21.964 1.00 17.70 1611 GLY A CA 1
ATOM 1889 C C . GLY A 1 255 ? 5.925 13.789 -22.849 1.00 17.26 1611 GLY A C 1
ATOM 1890 O O . GLY A 1 255 ? 5.143 13.757 -23.805 1.00 17.74 1611 GLY A O 1
ATOM 1891 N N . GLY A 1 256 ? 6.658 14.864 -22.548 1.00 16.88 1612 GLY A N 1
ATOM 1892 C CA . GLY A 1 256 ? 6.594 16.081 -23.361 1.00 17.03 1612 GLY A CA 1
ATOM 1893 C C . GLY A 1 256 ? 7.079 15.831 -24.779 1.00 16.80 1612 GLY A C 1
ATOM 1894 O O . GLY A 1 256 ? 6.474 16.310 -25.745 1.00 17.05 1612 GLY A O 1
ATOM 1895 N N . LEU A 1 257 ? 8.140 15.041 -24.898 1.00 16.80 1613 LEU A N 1
ATOM 1896 C CA . LEU A 1 257 ? 8.681 14.653 -26.192 1.00 16.95 1613 LEU A CA 1
ATOM 1897 C C . LEU A 1 257 ? 7.633 13.939 -27.049 1.00 17.25 1613 LEU A C 1
ATOM 1898 O O . LEU A 1 257 ? 7.416 14.310 -28.196 1.00 17.81 1613 LEU A O 1
ATOM 1903 N N . ILE A 1 258 ? 6.982 12.935 -26.468 1.00 17.51 1614 ILE A N 1
ATOM 1904 C CA . ILE A 1 258 ? 5.992 12.140 -27.190 1.00 18.17 1614 ILE A CA 1
ATOM 1905 C C . ILE A 1 258 ? 4.776 12.996 -27.563 1.00 18.54 1614 ILE A C 1
ATOM 1906 O O . ILE A 1 258 ? 4.253 12.886 -28.672 1.00 18.74 1614 ILE A O 1
ATOM 1911 N N . GLN A 1 259 ? 4.336 13.866 -26.654 1.00 18.65 1615 GLN A N 1
ATOM 1912 C CA . GLN A 1 259 ? 3.206 14.756 -26.957 1.00 19.64 1615 GLN A CA 1
ATOM 1913 C C . GLN A 1 259 ? 3.515 15.705 -28.114 1.00 19.14 1615 GLN A C 1
ATOM 1914 O O . GLN A 1 259 ? 2.678 15.914 -29.004 1.00 19.23 1615 GLN A O 1
ATOM 1920 N N . THR A 1 260 ? 4.726 16.260 -28.107 1.00 18.85 1616 THR A N 1
ATOM 1921 C CA . THR A 1 260 ? 5.184 17.156 -29.163 1.00 18.71 1616 THR A CA 1
ATOM 1922 C C . THR A 1 260 ? 5.316 16.413 -30.496 1.00 18.85 1616 THR A C 1
ATOM 1923 O O . THR A 1 260 ? 4.857 16.898 -31.530 1.00 18.36 1616 THR A O 1
ATOM 1927 N N . ALA A 1 261 ? 5.907 15.221 -30.450 1.00 19.09 1617 ALA A N 1
ATOM 1928 C CA . ALA A 1 261 ? 6.084 14.397 -31.643 1.00 19.76 1617 ALA A CA 1
ATOM 1929 C C . ALA A 1 261 ? 4.758 13.992 -32.266 1.00 20.61 1617 ALA A C 1
ATOM 1930 O O . ALA A 1 261 ? 4.633 13.956 -33.493 1.00 21.08 1617 ALA A O 1
ATOM 1932 N N . ARG A 1 262 ? 3.771 13.702 -31.412 1.00 21.25 1618 ARG A N 1
ATOM 1933 C CA . ARG A 1 262 ? 2.430 13.313 -31.856 1.00 22.52 1618 ARG A CA 1
ATOM 1934 C C . ARG A 1 262 ? 1.843 14.421 -32.721 1.00 22.35 1618 ARG A C 1
ATOM 1935 O O . ARG A 1 262 ? 1.239 14.150 -33.767 1.00 23.17 1618 ARG A O 1
ATOM 1943 N N . ALA A 1 263 ? 2.027 15.668 -32.291 1.00 21.97 1619 ALA A N 1
ATOM 1944 C CA . ALA A 1 263 ? 1.550 16.825 -33.047 1.00 21.83 1619 ALA A CA 1
ATOM 1945 C C . ALA A 1 263 ? 2.329 17.039 -34.349 1.00 22.57 1619 ALA A C 1
ATOM 1946 O O . ALA A 1 263 ? 1.737 17.327 -35.389 1.00 22.82 1619 ALA A O 1
ATOM 1948 N N . LEU A 1 264 ? 3.651 16.883 -34.288 1.00 21.84 1620 LEU A N 1
ATOM 1949 C CA . LEU A 1 264 ? 4.517 17.082 -35.453 1.00 21.74 1620 LEU A CA 1
ATOM 1950 C C . LEU A 1 264 ? 4.284 16.043 -36.549 1.00 22.81 1620 LEU A C 1
ATOM 1951 O O . LEU A 1 264 ? 4.442 16.347 -37.726 1.00 23.24 1620 LEU A O 1
ATOM 1956 N N . ALA A 1 265 ? 3.914 14.828 -36.152 1.00 23.01 1621 ALA A N 1
ATOM 1957 C CA . ALA A 1 265 ? 3.612 13.751 -37.097 1.00 23.79 1621 ALA A CA 1
ATOM 1958 C C . ALA A 1 265 ? 2.445 14.164 -37.974 1.00 25.15 1621 ALA A C 1
ATOM 1959 O O . ALA A 1 265 ? 2.440 13.914 -39.180 1.00 25.86 1621 ALA A O 1
ATOM 1961 N N . VAL A 1 266 ? 1.478 14.820 -37.342 1.00 25.57 1622 VAL A N 1
ATOM 1962 C CA . VAL A 1 266 ? 0.251 15.289 -37.980 1.00 26.91 1622 VAL A CA 1
ATOM 1963 C C . VAL A 1 266 ? 0.533 16.538 -38.817 1.00 27.14 1622 VAL A C 1
ATOM 1964 O O . VAL A 1 266 ? 0.016 16.687 -39.933 1.00 27.94 1622 VAL A O 1
ATOM 1968 N N . ASN A 1 267 ? 1.349 17.438 -38.274 1.00 26.65 1623 ASN A N 1
ATOM 1969 C CA . ASN A 1 267 ? 1.737 18.657 -38.974 1.00 27.54 1623 ASN A CA 1
ATOM 1970 C C . ASN A 1 267 ? 3.184 19.051 -38.661 1.00 26.64 1623 ASN A C 1
ATOM 1971 O O . ASN A 1 267 ? 3.450 19.701 -37.644 1.00 26.95 1623 ASN A O 1
ATOM 1976 N N . PRO A 1 268 ? 4.123 18.671 -39.547 1.00 25.99 1624 PRO A N 1
ATOM 1977 C CA . PRO A 1 268 ? 5.542 18.922 -39.302 1.00 24.92 1624 PRO A CA 1
ATOM 1978 C C . PRO A 1 268 ? 6.003 20.333 -39.651 1.00 24.84 1624 PRO A C 1
ATOM 1979 O O . PRO A 1 268 ? 7.165 20.661 -39.439 1.00 24.04 1624 PRO A O 1
ATOM 1983 N N . ARG A 1 269 ? 5.104 21.160 -40.180 1.00 25.64 1625 ARG A N 1
ATOM 1984 C CA . ARG A 1 269 ? 5.434 22.542 -40.496 1.00 26.68 1625 ARG A CA 1
ATOM 1985 C C . ARG A 1 269 ? 5.175 23.416 -39.268 1.00 26.59 1625 ARG A C 1
ATOM 1986 O O . ARG A 1 269 ? 4.140 24.076 -39.159 1.00 27.26 1625 ARG A O 1
ATOM 1994 N N . ASP A 1 270 ? 6.126 23.405 -38.338 1.00 25.21 1626 ASP A N 1
ATOM 1995 C CA . ASP A 1 270 ? 5.917 23.989 -37.022 1.00 24.64 1626 ASP A CA 1
ATOM 1996 C C . ASP A 1 270 ? 7.272 24.230 -36.353 1.00 23.72 1626 ASP A C 1
ATOM 1997 O O . ASP A 1 270 ? 7.677 23.464 -35.475 1.00 22.85 1626 ASP A O 1
ATOM 2002 N N . PRO A 1 271 ? 7.992 25.288 -36.774 1.00 23.52 1627 PRO A N 1
ATOM 2003 C CA . PRO A 1 271 ? 9.319 25.528 -36.200 1.00 23.47 1627 PRO A CA 1
ATOM 2004 C C . PRO A 1 271 ? 9.358 25.587 -34.657 1.00 22.93 1627 PRO A C 1
ATOM 2005 O O . PRO A 1 271 ? 10.286 25.024 -34.066 1.00 22.29 1627 PRO A O 1
ATOM 2009 N N . PRO A 1 272 ? 8.366 26.238 -33.999 1.00 23.36 1628 PRO A N 1
ATOM 2010 C CA . PRO A 1 272 ? 8.407 26.252 -32.530 1.00 22.84 1628 PRO A CA 1
ATOM 2011 C C . PRO A 1 272 ? 8.370 24.864 -31.891 1.00 21.79 1628 PRO A C 1
ATOM 2012 O O . PRO A 1 272 ? 9.123 24.613 -30.945 1.00 21.46 1628 PRO A O 1
ATOM 2016 N N . ARG A 1 273 ? 7.521 23.971 -32.404 1.00 21.04 1629 ARG A N 1
ATOM 2017 C CA . ARG A 1 273 ? 7.457 22.607 -31.871 1.00 20.71 1629 ARG A CA 1
ATOM 2018 C C . ARG A 1 273 ? 8.730 21.806 -32.142 1.00 19.28 1629 ARG A C 1
ATOM 2019 O O . ARG A 1 273 ? 9.101 20.960 -31.331 1.00 18.22 1629 ARG A O 1
ATOM 2027 N N . TRP A 1 274 ? 9.420 22.077 -33.254 1.00 18.75 1630 TRP A N 1
ATOM 2028 C CA . TRP A 1 274 ? 10.720 21.427 -33.469 1.00 18.30 1630 TRP A CA 1
ATOM 2029 C C . TRP A 1 274 ? 11.706 21.808 -32.406 1.00 17.87 1630 TRP A C 1
ATOM 2030 O O . TRP A 1 274 ? 12.466 20.961 -31.925 1.00 17.63 1630 TRP A O 1
ATOM 2041 N N . SER A 1 275 ? 11.699 23.080 -32.014 1.00 18.26 1631 SER A N 1
ATOM 2042 C CA . SER A 1 275 ? 12.555 23.522 -30.923 1.00 18.39 1631 SER A CA 1
ATOM 2043 C C . SER A 1 275 ? 12.152 22.860 -29.615 1.00 17.81 1631 SER A C 1
ATOM 2044 O O . SER A 1 275 ? 13.016 22.368 -28.891 1.00 17.20 1631 SER A O 1
ATOM 2047 N N . VAL A 1 276 ? 10.850 22.833 -29.315 1.00 17.37 1632 VAL A N 1
ATOM 2048 C CA . VAL A 1 276 ? 10.362 22.140 -28.118 1.00 17.43 1632 VAL A CA 1
ATOM 2049 C C . VAL A 1 276 ? 10.786 20.666 -28.112 1.00 16.89 1632 VAL A C 1
ATOM 2050 O O . VAL A 1 276 ? 11.252 20.154 -27.093 1.00 16.82 1632 VAL A O 1
ATOM 2054 N N . LEU A 1 277 ? 10.637 19.989 -29.254 1.00 16.38 1633 LEU A N 1
ATOM 2055 C CA . LEU A 1 277 ? 11.070 18.603 -29.364 1.00 16.44 1633 LEU A CA 1
ATOM 2056 C C . LEU A 1 277 ? 12.557 18.416 -29.058 1.00 15.91 1633 LEU A C 1
ATOM 2057 O O . LEU A 1 277 ? 12.921 17.498 -28.319 1.00 16.21 1633 LEU A O 1
ATOM 2062 N N . ALA A 1 278 ? 13.404 19.299 -29.602 1.00 15.87 1634 ALA A N 1
ATOM 2063 C CA . ALA A 1 278 ? 14.846 19.240 -29.361 1.00 16.48 1634 ALA A CA 1
ATOM 2064 C C . ALA A 1 278 ? 15.182 19.519 -27.897 1.00 15.84 1634 ALA A C 1
ATOM 2065 O O . ALA A 1 278 ? 16.117 18.927 -27.338 1.00 16.39 1634 ALA A O 1
ATOM 2067 N N . GLY A 1 279 ? 14.391 20.390 -27.268 1.00 15.61 1635 GLY A N 1
ATOM 2068 C CA . GLY A 1 279 ? 14.563 20.704 -25.849 1.00 15.58 1635 GLY A CA 1
ATOM 2069 C C . GLY A 1 279 ? 14.220 19.502 -24.983 1.00 14.89 1635 GLY A C 1
ATOM 2070 O O . GLY A 1 279 ? 15.003 19.118 -24.117 1.00 14.98 1635 GLY A O 1
ATOM 2071 N N . HIS A 1 280 ? 13.070 18.877 -25.235 1.00 15.15 1636 HIS A N 1
ATOM 2072 C CA . HIS A 1 280 ? 12.704 17.680 -24.465 1.00 15.17 1636 HIS A CA 1
ATOM 2073 C C . HIS A 1 280 ? 13.701 16.577 -24.660 1.00 15.01 1636 HIS A C 1
ATOM 2074 O O . HIS A 1 280 ? 14.069 15.896 -23.703 1.00 15.14 1636 HIS A O 1
ATOM 2081 N N . SER A 1 281 ? 14.163 16.394 -25.897 1.00 15.31 1637 SER A N 1
ATOM 2082 C CA . SER A 1 281 ? 15.090 15.309 -26.191 1.00 15.79 1637 SER A CA 1
ATOM 2083 C C . SER A 1 281 ? 16.411 15.503 -25.454 1.00 15.75 1637 SER A C 1
ATOM 2084 O O . SER A 1 281 ? 16.942 14.563 -24.849 1.00 15.64 1637 SER A O 1
ATOM 2087 N N . ARG A 1 282 ? 16.940 16.719 -25.499 1.00 15.86 1638 ARG A N 1
ATOM 2088 C CA . ARG A 1 282 ? 18.171 17.014 -24.763 1.00 16.47 1638 ARG A CA 1
ATOM 2089 C C . ARG A 1 282 ? 17.980 16.902 -23.251 1.00 16.39 1638 ARG A C 1
ATOM 2090 O O . ARG A 1 282 ? 18.872 16.424 -22.556 1.00 16.50 1638 ARG A O 1
ATOM 2098 N N . THR A 1 283 ? 16.818 17.298 -22.739 1.00 16.61 1639 THR A N 1
ATOM 2099 C CA . THR A 1 283 ? 16.556 17.144 -21.309 1.00 17.06 1639 THR A CA 1
ATOM 2100 C C . THR A 1 283 ? 16.425 15.679 -20.879 1.00 16.84 1639 THR A C 1
ATOM 2101 O O . THR A 1 283 ? 16.874 15.304 -19.794 1.00 16.63 1639 THR A O 1
ATOM 2105 N N . VAL A 1 284 ? 15.853 14.843 -21.739 1.00 16.98 1640 VAL A N 1
ATOM 2106 C CA . VAL A 1 284 ? 15.902 13.397 -21.510 1.00 17.30 1640 VAL A CA 1
ATOM 2107 C C . VAL A 1 284 ? 17.352 12.929 -21.388 1.00 17.47 1640 VAL A C 1
ATOM 2108 O O . VAL A 1 284 ? 17.701 12.241 -20.435 1.00 17.06 1640 VAL A O 1
ATOM 2112 N N . SER A 1 285 ? 18.198 13.328 -22.338 1.00 17.74 1641 SER A N 1
ATOM 2113 C CA . SER A 1 285 ? 19.606 12.915 -22.317 1.00 18.48 1641 SER A CA 1
ATOM 2114 C C . SER A 1 285 ? 20.342 13.427 -21.073 1.00 18.59 1641 SER A C 1
ATOM 2115 O O . SER A 1 285 ? 21.115 12.684 -20.449 1.00 19.09 1641 SER A O 1
ATOM 2118 N N . ASP A 1 286 ? 20.073 14.675 -20.698 1.00 18.59 1642 ASP A N 1
ATOM 2119 C CA . ASP A 1 286 ? 20.691 15.284 -19.509 1.00 19.37 1642 ASP A CA 1
ATOM 2120 C C . ASP A 1 286 ? 20.299 14.524 -18.247 1.00 19.43 1642 ASP A C 1
ATOM 2121 O O . ASP A 1 286 ? 21.142 14.278 -17.375 1.00 18.87 1642 ASP A O 1
ATOM 2126 N N . SER A 1 287 ? 19.022 14.161 -18.148 1.00 19.16 1643 SER A N 1
ATOM 2127 C CA . SER A 1 287 ? 18.505 13.453 -16.978 1.00 19.71 1643 SER A CA 1
ATOM 2128 C C . SER A 1 287 ? 19.140 12.074 -16.846 1.00 19.44 1643 SER A C 1
ATOM 2129 O O . SER A 1 287 ? 19.503 11.642 -15.737 1.00 19.50 1643 SER A O 1
ATOM 2132 N N . ILE A 1 288 ? 19.310 11.404 -17.982 1.00 19.31 1644 ILE A N 1
ATOM 2133 C CA . ILE A 1 288 ? 19.963 10.097 -18.018 1.00 20.08 1644 ILE A CA 1
ATOM 2134 C C . ILE A 1 288 ? 21.423 10.218 -17.584 1.00 20.13 1644 ILE A C 1
ATOM 2135 O O . ILE A 1 288 ? 21.909 9.395 -16.797 1.00 19.89 1644 ILE A O 1
ATOM 2140 N N . LYS A 1 289 ? 22.106 11.247 -18.080 1.00 20.69 1645 LYS A N 1
ATOM 2141 C CA . LYS A 1 289 ? 23.489 11.520 -17.673 1.00 22.28 1645 LYS A CA 1
ATOM 2142 C C . LYS A 1 289 ? 23.592 11.706 -16.160 1.00 22.80 1645 LYS A C 1
ATOM 2143 O O . LYS A 1 289 ? 24.464 11.113 -15.515 1.00 22.41 1645 LYS A O 1
ATOM 2149 N N . LYS A 1 290 ? 22.681 12.498 -15.596 1.00 22.71 1646 LYS A N 1
ATOM 2150 C CA . LYS A 1 290 ? 22.653 12.747 -14.151 1.00 23.35 1646 LYS A CA 1
ATOM 2151 C C . LYS A 1 290 ? 22.368 11.475 -13.357 1.00 23.09 1646 LYS A C 1
ATOM 2152 O O . LYS A 1 290 ? 22.976 11.245 -12.307 1.00 23.95 1646 LYS A O 1
ATOM 2158 N N . LEU A 1 291 ? 21.461 10.645 -13.861 1.00 22.46 1647 LEU A N 1
ATOM 2159 C CA . LEU A 1 291 ? 21.149 9.375 -13.203 1.00 23.07 1647 LEU A CA 1
ATOM 2160 C C . LEU A 1 291 ? 22.344 8.421 -13.194 1.00 22.96 1647 LEU A C 1
ATOM 2161 O O . LEU A 1 291 ? 22.627 7.786 -12.175 1.00 23.55 1647 LEU A O 1
ATOM 2166 N N . ILE A 1 292 ? 23.030 8.322 -14.329 1.00 22.87 1648 ILE A N 1
ATOM 2167 C CA . ILE A 1 292 ? 24.214 7.466 -14.427 1.00 24.01 1648 ILE A CA 1
ATOM 2168 C C . ILE A 1 292 ? 25.294 7.935 -13.459 1.00 24.66 1648 ILE A C 1
ATOM 2169 O O . ILE A 1 292 ? 25.896 7.114 -12.757 1.00 24.44 1648 ILE A O 1
ATOM 2174 N N . THR A 1 293 ? 25.531 9.244 -13.420 1.00 25.04 1649 THR A N 1
ATOM 2175 C CA . THR A 1 293 ? 26.506 9.824 -12.496 1.00 26.14 1649 THR A CA 1
ATOM 2176 C C . THR A 1 293 ? 26.154 9.491 -11.046 1.00 27.16 1649 THR A C 1
ATOM 2177 O O . THR A 1 293 ? 27.027 9.090 -10.269 1.00 27.15 1649 THR A O 1
ATOM 2181 N N . SER A 1 294 ? 24.876 9.634 -10.699 1.00 27.43 1650 SER A N 1
ATOM 2182 C CA . SER A 1 294 ? 24.390 9.323 -9.356 1.00 28.61 1650 SER A CA 1
ATOM 2183 C C . SER A 1 294 ? 24.562 7.846 -9.009 1.00 29.22 1650 SER A C 1
ATOM 2184 O O . SER A 1 294 ? 24.954 7.508 -7.891 1.00 30.48 1650 SER A O 1
ATOM 2187 N N . MET A 1 295 ? 24.276 6.971 -9.972 1.00 29.32 1651 MET A N 1
ATOM 2188 C CA . MET A 1 295 ? 24.430 5.530 -9.768 1.00 30.83 1651 MET A CA 1
ATOM 2189 C C . MET A 1 295 ? 25.878 5.130 -9.513 1.00 32.08 1651 MET A C 1
ATOM 2190 O O . MET A 1 295 ? 26.153 4.244 -8.698 1.00 33.22 1651 MET A O 1
ATOM 2195 N N . ARG A 1 296 ? 26.800 5.791 -10.206 1.00 33.40 1652 ARG A N 1
ATOM 2196 C CA . ARG A 1 296 ? 28.227 5.546 -10.019 1.00 35.28 1652 ARG A CA 1
ATOM 2197 C C . ARG A 1 296 ? 28.709 6.044 -8.651 1.00 37.20 1652 ARG A C 1
ATOM 2198 O O . ARG A 1 296 ? 29.577 5.423 -8.031 1.00 38.45 1652 ARG A O 1
ATOM 2206 N N . ASP A 1 297 ? 28.118 7.147 -8.191 1.00 38.01 1653 ASP A N 1
ATOM 2207 C CA A ASP A 1 297 ? 28.456 7.735 -6.896 0.50 39.37 1653 ASP A CA 1
ATOM 2208 C CA B ASP A 1 297 ? 28.447 7.749 -6.898 0.50 39.07 1653 ASP A CA 1
ATOM 2209 C C . ASP A 1 297 ? 27.858 6.962 -5.722 1.00 39.76 1653 ASP A C 1
ATOM 2210 O O . ASP A 1 297 ? 28.532 6.740 -4.714 1.00 40.63 1653 ASP A O 1
ATOM 2219 N N . LYS A 1 298 ? 26.598 6.547 -5.859 1.00 40.10 1654 LYS A N 1
ATOM 2220 C CA . LYS A 1 298 ? 25.858 5.896 -4.766 1.00 40.78 1654 LYS A CA 1
ATOM 2221 C C . LYS A 1 298 ? 25.951 4.368 -4.737 1.00 41.31 1654 LYS A C 1
ATOM 2222 O O . LYS A 1 298 ? 25.247 3.718 -3.959 1.00 41.34 1654 LYS A O 1
ATOM 2228 N N . ALA A 1 299 ? 26.824 3.804 -5.568 1.00 41.38 1655 ALA A N 1
ATOM 2229 C CA . ALA A 1 299 ? 26.980 2.351 -5.678 1.00 42.54 1655 ALA A CA 1
ATOM 2230 C C . ALA A 1 299 ? 27.283 1.678 -4.335 1.00 44.10 1655 ALA A C 1
ATOM 2231 O O . ALA A 1 299 ? 28.219 2.075 -3.645 1.00 44.17 1655 ALA A O 1
ATOM 2233 N N . PRO A 1 300 ? 26.471 0.674 -3.952 1.00 45.23 1656 PRO A N 1
ATOM 2234 C CA . PRO A 1 300 ? 26.772 -0.137 -2.772 1.00 47.27 1656 PRO A CA 1
ATOM 2235 C C . PRO A 1 300 ? 27.862 -1.165 -3.074 1.00 49.70 1656 PRO A C 1
ATOM 2236 O O . PRO A 1 300 ? 28.808 -1.315 -2.297 1.00 52.12 1656 PRO A O 1
ATOM 2240 N N . GLY A 1 301 ? 27.717 -1.855 -4.203 1.00 52.19 1657 GLY A N 1
ATOM 2241 C CA . GLY A 1 301 ? 28.630 -2.915 -4.613 1.00 54.21 1657 GLY A CA 1
ATOM 2242 C C . GLY A 1 301 ? 28.076 -3.700 -5.786 1.00 55.33 1657 GLY A C 1
ATOM 2243 O O . GLY A 1 301 ? 28.251 -4.915 -5.879 1.00 56.28 1657 GLY A O 1
ATOM 2245 N N . ASN B 2 1 ? -5.354 -37.637 -28.364 1.00 40.87 5 ASN B N 1
ATOM 2246 C CA . ASN B 2 1 ? -5.591 -36.324 -29.032 1.00 39.12 5 ASN B CA 1
ATOM 2247 C C . ASN B 2 1 ? -4.327 -35.465 -29.017 1.00 37.24 5 ASN B C 1
ATOM 2248 O O . ASN B 2 1 ? -3.942 -34.929 -27.975 1.00 34.99 5 ASN B O 1
ATOM 2253 N N . GLU B 2 2 ? -3.690 -35.343 -30.181 1.00 38.10 6 GLU B N 1
ATOM 2254 C CA . GLU B 2 2 ? -2.415 -34.629 -30.306 1.00 36.81 6 GLU B CA 1
ATOM 2255 C C . GLU B 2 2 ? -2.558 -33.130 -30.058 1.00 34.69 6 GLU B C 1
ATOM 2256 O O . GLU B 2 2 ? -1.645 -32.491 -29.528 1.00 33.22 6 GLU B O 1
ATOM 2258 N N . ASP B 2 3 ? -3.705 -32.576 -30.440 1.00 34.06 7 ASP B N 1
ATOM 2259 C CA . ASP B 2 3 ? -3.976 -31.155 -30.231 1.00 32.53 7 ASP B CA 1
ATOM 2260 C C . ASP B 2 3 ? -4.074 -30.827 -28.744 1.00 30.47 7 ASP B C 1
ATOM 2261 O O . ASP B 2 3 ? -3.510 -29.832 -28.289 1.00 28.65 7 ASP B O 1
ATOM 2266 N N . ILE B 2 4 ? -4.770 -31.672 -27.988 1.00 30.09 8 ILE B N 1
ATOM 2267 C CA . ILE B 2 4 ? -4.875 -31.468 -26.542 1.00 28.92 8 ILE B CA 1
ATOM 2268 C C . ILE B 2 4 ? -3.521 -31.710 -25.860 1.00 28.37 8 ILE B C 1
ATOM 2269 O O . ILE B 2 4 ? -3.132 -30.963 -24.961 1.00 27.21 8 ILE B O 1
ATOM 2274 N N . ASP B 2 5 ? -2.784 -32.719 -26.317 1.00 29.47 9 ASP B N 1
ATOM 2275 C CA . ASP B 2 5 ? -1.412 -32.931 -25.838 1.00 29.31 9 ASP B CA 1
ATOM 2276 C C . ASP B 2 5 ? -0.559 -31.671 -26.008 1.00 28.27 9 ASP B C 1
ATOM 2277 O O . ASP B 2 5 ? 0.127 -31.250 -25.077 1.00 27.36 9 ASP B O 1
ATOM 2282 N N . GLN B 2 6 ? -0.622 -31.066 -27.194 1.00 28.65 10 GLN B N 1
ATOM 2283 C CA . GLN B 2 6 ? 0.109 -29.832 -27.483 1.00 27.85 10 GLN B CA 1
ATOM 2284 C C . GLN B 2 6 ? -0.261 -28.720 -26.500 1.00 26.41 10 GLN B C 1
ATOM 2285 O O . GLN B 2 6 ? 0.605 -27.973 -26.043 1.00 26.24 10 GLN B O 1
ATOM 2287 N N . MET B 2 7 ? -1.545 -28.631 -26.162 1.00 25.51 11 MET B N 1
ATOM 2288 C CA . MET B 2 7 ? -2.026 -27.613 -25.228 1.00 24.90 11 MET B CA 1
ATOM 2289 C C . MET B 2 7 ? -1.345 -27.732 -23.869 1.00 22.87 11 MET B C 1
ATOM 2290 O O . MET B 2 7 ? -1.178 -26.736 -23.170 1.00 22.81 11 MET B O 1
ATOM 2295 N N . PHE B 2 8 ? -0.957 -28.953 -23.505 1.00 21.15 12 PHE B N 1
ATOM 2296 C CA . PHE B 2 8 ? -0.349 -29.217 -22.200 1.00 20.06 12 PHE B CA 1
ATOM 2297 C C . PHE B 2 8 ? 1.151 -29.496 -22.270 1.00 19.87 12 PHE B C 1
ATOM 2298 O O . PHE B 2 8 ? 1.708 -30.114 -21.351 1.00 19.38 12 PHE B O 1
ATOM 2306 N N . SER B 2 9 ? 1.806 -29.003 -23.330 1.00 20.42 13 SER B N 1
ATOM 2307 C CA . SER B 2 9 ? 3.236 -29.263 -23.535 1.00 21.31 13 SER B CA 1
ATOM 2308 C C . SER B 2 9 ? 4.101 -28.661 -22.428 1.00 20.12 13 SER B C 1
ATOM 2309 O O . SER B 2 9 ? 5.081 -29.278 -21.997 1.00 20.06 13 SER B O 1
ATOM 2312 N N . THR B 2 10 ? 3.718 -27.483 -21.939 1.00 19.11 14 THR B N 1
ATOM 2313 C CA . THR B 2 10 ? 4.488 -26.843 -20.871 1.00 19.23 14 THR B CA 1
ATOM 2314 C C . THR B 2 10 ? 4.408 -27.662 -19.586 1.00 18.62 14 THR B C 1
ATOM 2315 O O . THR B 2 10 ? 5.420 -27.871 -18.923 1.00 18.83 14 THR B O 1
ATOM 2319 N N . LEU B 2 11 ? 3.212 -28.144 -19.249 1.00 18.17 15 LEU B N 1
ATOM 2320 C CA . LEU B 2 11 ? 3.071 -29.045 -18.112 1.00 17.97 15 LEU B CA 1
ATOM 2321 C C . LEU B 2 11 ? 3.865 -30.337 -18.274 1.00 17.60 15 LEU B C 1
ATOM 2322 O O . LEU B 2 11 ? 4.478 -30.810 -17.310 1.00 17.56 15 LEU B O 1
ATOM 2327 N N . LEU B 2 12 ? 3.874 -30.898 -19.483 1.00 17.65 16 LEU B N 1
ATOM 2328 C CA . LEU B 2 12 ? 4.640 -32.112 -19.742 1.00 18.44 16 LEU B CA 1
ATOM 2329 C C . LEU B 2 12 ? 6.128 -31.882 -19.451 1.00 17.85 16 LEU B C 1
ATOM 2330 O O . LEU B 2 12 ? 6.781 -32.734 -18.840 1.00 17.68 16 LEU B O 1
ATOM 2335 N N . GLY B 2 13 ? 6.650 -30.733 -19.883 1.00 17.59 17 GLY B N 1
ATOM 2336 C CA . GLY B 2 13 ? 8.025 -30.329 -19.575 1.00 18.49 17 GLY B CA 1
ATOM 2337 C C . GLY B 2 13 ? 8.286 -30.237 -18.079 1.00 17.96 17 GLY B C 1
ATOM 2338 O O . GLY B 2 13 ? 9.325 -30.683 -17.588 1.00 18.20 17 GLY B O 1
ATOM 2339 N N . GLU B 2 14 ? 7.327 -29.680 -17.342 1.00 17.78 18 GLU B N 1
ATOM 2340 C CA . GLU B 2 14 ? 7.437 -29.628 -15.893 1.00 18.35 18 GLU B CA 1
ATOM 2341 C C . GLU B 2 14 ? 7.472 -31.033 -15.295 1.00 18.05 18 GLU B C 1
ATOM 2342 O O . GLU B 2 14 ? 8.288 -31.310 -14.416 1.00 18.50 18 GLU B O 1
ATOM 2348 N N . MET B 2 15 ? 6.607 -31.915 -15.796 1.00 18.85 19 MET B N 1
ATOM 2349 C CA . MET B 2 15 ? 6.556 -33.308 -15.356 1.00 20.02 19 MET B CA 1
ATOM 2350 C C . MET B 2 15 ? 7.877 -34.019 -15.643 1.00 19.71 19 MET B C 1
ATOM 2351 O O . MET B 2 15 ? 8.356 -34.807 -14.824 1.00 20.38 19 MET B O 1
ATOM 2356 N N . ASP B 2 16 ? 8.479 -33.730 -16.796 1.00 19.38 20 ASP B N 1
ATOM 2357 C CA . ASP B 2 16 ? 9.775 -34.322 -17.135 1.00 20.09 20 ASP B CA 1
ATOM 2358 C C . ASP B 2 16 ? 10.842 -33.950 -16.105 1.00 19.49 20 ASP B C 1
ATOM 2359 O O . ASP B 2 16 ? 11.659 -34.790 -15.724 1.00 20.94 20 ASP B O 1
ATOM 2364 N N . LEU B 2 17 ? 10.825 -32.702 -15.648 1.00 18.64 21 LEU B N 1
ATOM 2365 C CA . LEU B 2 17 ? 11.775 -32.260 -14.633 1.00 18.95 21 LEU B CA 1
ATOM 2366 C C . LEU B 2 17 ? 11.464 -32.827 -13.250 1.00 18.93 21 LEU B C 1
ATOM 2367 O O . LEU B 2 17 ? 12.375 -33.278 -12.534 1.00 19.15 21 LEU B O 1
ATOM 2372 N N . LEU B 2 18 ? 10.185 -32.839 -12.885 1.00 19.17 22 LEU B N 1
ATOM 2373 C CA . LEU B 2 18 ? 9.771 -33.359 -11.579 1.00 19.81 22 LEU B CA 1
ATOM 2374 C C . LEU B 2 18 ? 10.093 -34.842 -11.417 1.00 20.31 22 LEU B C 1
ATOM 2375 O O . LEU B 2 18 ? 10.443 -35.280 -10.311 1.00 21.22 22 LEU B O 1
ATOM 2380 N N . THR B 2 19 ? 10.000 -35.587 -12.524 1.00 20.34 23 THR B N 1
ATOM 2381 C CA A THR B 2 19 ? 10.277 -37.026 -12.524 0.50 21.73 23 THR B CA 1
ATOM 2382 C CA B THR B 2 19 ? 10.282 -37.027 -12.565 0.50 21.10 23 THR B CA 1
ATOM 2383 C C . THR B 2 19 ? 11.735 -37.342 -12.184 1.00 21.60 23 THR B C 1
ATOM 2384 O O . THR B 2 19 ? 12.043 -38.441 -11.734 1.00 22.41 23 THR B O 1
ATOM 2391 N N . GLN B 2 20 ? 12.630 -36.376 -12.377 1.00 20.56 24 GLN B N 1
ATOM 2392 C CA . GLN B 2 20 ? 14.050 -36.596 -12.081 1.00 21.73 24 GLN B CA 1
ATOM 2393 C C . GLN B 2 20 ? 14.376 -36.688 -10.592 1.00 23.25 24 GLN B C 1
ATOM 2394 O O . GLN B 2 20 ? 15.403 -37.266 -10.222 1.00 23.20 24 GLN B O 1
ATOM 2400 N N . SER B 2 21 ? 13.513 -36.124 -9.744 1.00 24.62 25 SER B N 1
ATOM 2401 C CA . SER B 2 21 ? 13.779 -36.099 -8.301 1.00 27.23 25 SER B CA 1
ATOM 2402 C C . SER B 2 21 ? 13.652 -37.469 -7.644 1.00 29.89 25 SER B C 1
ATOM 2403 O O . SER B 2 21 ? 12.931 -38.339 -8.125 1.00 31.68 25 SER B O 1
#

Radius of gyration: 25.21 Å; Cα contacts (8 Å, |Δi|>4): 442; chains: 2; bounding box: 53×65×53 Å

CATH classification: 1.20.1420.10 (+1 more: 1.20.120.230)

Organism: Mus musculus (NCBI:txid10090)

GO terms:
  GO:0005925 focal adhesion (C, IDA)
  GO:0043622 cortical microtubule organization (P, IMP)
  GO:0005515 protein binding (F, IPI)
  GO:0030866 cortical actin cytoskeleton organization (P, IMP)
  GO:0007044 cell-substrate junction assembly (P, IMP)
  GO:0005829 cytosol (C, TAS)
  GO:0005178 integrin binding (F, IMP)
  GO:0001786 phosphatidylserine binding (F, IMP)
  GO:0035091 phosphatidylinositol binding (F, IMP)
  GO:0033622 integrin activation (P, IMP)
  GO:0007229 integrin-mediated signaling pathway (P, IMP)

Sequence (322 aa):
APGQKECDNALRQLETVRELLENPVQPINDMSYFGCLDSVMENSKVLGEAMTGISQNAKNGNLLPEFGDAIATASKALCGFTEAAAQAAYLVGVSDPNSQAGQQGLVEPTQFARANQAIQMACQSLGEPGCTQAQVLSAATIVAKHTSALCNSSCRLASARTANPTAKRQFVQSAKEVANSTANLVKTIKALDGDFTEENRAQCRAATAPLLEAVDNLSAFASNPEEFSSSVPAQISPEEGRAAMMEPIVISAKTMMLESAGGLIQTARALAVNPRDPPRWSVLAGHSRTVSDSIKKLITSMRDDKAPGNEDIDQMFSTLLGEMDLLTTQS

Secondary structure (DSSP, 8-state):
-TTHHHHHHHHHHHHHHGGGGS---S--S---HHHHHHHHHHHHHHHHHHHHHHHHHHHHT-HHHHHHHHHHHHHHHHHHHHHHHHHHHHHHHHSTTSB--B--SS-HHHHHHHHHHHHHHHHHTT-TT--HHHHHHHHHHHHHHHHHHHHHHHHHHHH---HHHHHHHHHHHHHHHHHHHHHHHHHHHHHHS--HHHHHHHHHHHHHHHHHHHHHHHHHT-GGGS-B--B--HHHHHHHHHHHHHHHHHHHHHHHHHHHHHHHHH----HHHHHHHHHHHHHHHHHHHHHHHHHHHS---/-HHHHHHTHHHHHHHHHHTT-